Protein AF-K2CPM4-F1 (afdb_monomer_lite)

pLDDT: mean 86.51, std 14.45, range [31.73, 98.0]

Secondary structure (DSSP, 8-state):
----PPPPP---HHHHHHHHS-SSSTTSHHHHHHHHHHHHH---EEEPPTT--TT-SEEE---SS-EEEEEEE---TT----HHHHHHHHHHHHHHSTTEEEEEEEESS---TTHHHHHHHHHHHT-EEEEEE--SSS--HHHHHHHH-HHHHHHHHHHTT-HHHHHHHHHHHHHHHHSTTHHHHHHHHHHHHHHHH-

Radius of gyration: 17.29 Å; chains: 1; bounding box: 43×42×55 Å

Sequence (198 aa):
MKSRKGKTGQHDPLLKFLRSMPETGPNGFEGLVRDLLEQWTGFTFRIAKSGSQFGRDGSSESHGLFSVAFEAKRYNESSKLKDRELAGELIQAHGSIPCLDLWILAATIEVGDSVENLRRQAEYLGVDLLILDARSKGFGALQIFCARYPTVVTAFCQSNNEFAATEEIAEHIESLRQSPLFHPAVERLRQSLSDSIL

Structure (mmCIF, N/CA/C/O backbone):
data_AF-K2CPM4-F1
#
_entry.id   AF-K2CPM4-F1
#
loop_
_atom_site.group_PDB
_atom_site.id
_atom_site.type_symbol
_atom_site.label_atom_id
_atom_site.label_alt_id
_atom_site.label_comp_id
_atom_site.label_asym_id
_atom_site.label_entity_id
_atom_site.label_seq_id
_atom_site.pdbx_PDB_ins_code
_atom_site.Cartn_x
_atom_site.Cartn_y
_atom_site.Cartn_z
_atom_site.occupancy
_atom_site.B_iso_or_equiv
_atom_site.auth_seq_id
_atom_site.auth_comp_id
_atom_site.auth_asym_id
_atom_site.auth_atom_id
_atom_site.pdbx_PDB_model_num
ATOM 1 N N . MET A 1 1 ? -21.987 27.382 35.537 1.00 38.91 1 MET A N 1
ATOM 2 C CA . MET A 1 1 ? -21.984 27.543 34.065 1.00 38.91 1 MET A CA 1
ATOM 3 C C . MET A 1 1 ? -20.982 26.545 33.489 1.00 38.91 1 MET A C 1
ATOM 5 O O . MET A 1 1 ? -19.794 26.684 33.740 1.00 38.91 1 MET A O 1
ATOM 9 N N . LYS A 1 2 ? -21.454 25.450 32.874 1.00 34.34 2 LYS A N 1
ATOM 10 C CA . LYS A 1 2 ? -20.599 24.358 32.369 1.00 34.34 2 LYS A CA 1
ATOM 11 C C . LYS A 1 2 ? -19.961 24.780 31.041 1.00 34.34 2 LYS A C 1
ATOM 13 O O . LYS A 1 2 ? -20.678 24.965 30.063 1.00 34.34 2 LYS A O 1
ATOM 18 N N . SER A 1 3 ? -18.636 24.903 31.009 1.00 31.73 3 SER A N 1
ATOM 19 C CA . SER A 1 3 ? -17.874 25.013 29.762 1.00 31.73 3 SER A CA 1
ATOM 20 C C . SER A 1 3 ? -17.773 23.625 29.124 1.00 31.73 3 SER A C 1
ATOM 22 O O . SER A 1 3 ? -17.207 22.699 29.710 1.00 31.73 3 SER A O 1
ATOM 24 N N . ARG A 1 4 ? -18.394 23.459 27.951 1.00 39.31 4 ARG A N 1
ATOM 25 C CA . ARG A 1 4 ? -18.262 22.269 27.102 1.00 39.31 4 ARG A CA 1
ATOM 26 C C . ARG A 1 4 ? -16.840 22.256 26.538 1.00 39.31 4 ARG A C 1
ATOM 28 O O . ARG A 1 4 ? -16.517 23.071 25.679 1.00 39.31 4 ARG A O 1
ATOM 35 N N . LYS A 1 5 ? -16.001 21.337 27.029 1.00 40.09 5 LYS A N 1
ATOM 36 C CA . LYS A 1 5 ? -14.707 21.015 26.414 1.00 40.09 5 LYS A CA 1
ATOM 37 C C . LYS A 1 5 ? -14.935 20.611 24.954 1.00 40.09 5 LYS A C 1
ATOM 39 O O . LYS A 1 5 ? -15.848 19.842 24.656 1.00 40.09 5 LYS A O 1
ATOM 44 N N . GLY A 1 6 ? -14.126 21.194 24.073 1.00 33.44 6 GLY A N 1
ATOM 45 C CA . GLY A 1 6 ? -14.150 20.974 22.633 1.00 33.44 6 GLY A CA 1
ATOM 46 C C . GLY A 1 6 ? -13.986 19.501 22.264 1.00 33.44 6 GLY A C 1
ATOM 47 O O . GLY A 1 6 ? -13.324 18.738 22.965 1.00 33.44 6 GLY A O 1
ATOM 48 N N . LYS A 1 7 ? -14.642 19.135 21.162 1.00 35.75 7 LYS A N 1
ATOM 49 C CA . LYS A 1 7 ? -14.665 17.812 20.537 1.00 35.75 7 LYS A CA 1
ATOM 50 C C . LYS A 1 7 ? -13.250 17.235 20.412 1.00 35.75 7 LYS A C 1
ATOM 52 O O . LYS A 1 7 ? -12.389 17.843 19.782 1.00 35.75 7 LYS A O 1
ATOM 57 N N . THR A 1 8 ? -13.045 16.056 20.987 1.00 37.91 8 THR A N 1
ATOM 58 C CA . THR A 1 8 ? -11.909 15.172 20.719 1.00 37.91 8 THR A CA 1
ATOM 59 C C . THR A 1 8 ? -11.829 14.912 19.215 1.00 37.91 8 THR A C 1
ATOM 61 O O . THR A 1 8 ? -12.839 14.551 18.607 1.00 37.91 8 THR A O 1
ATOM 64 N N . GLY A 1 9 ? -10.658 15.130 18.609 1.00 42.44 9 GLY A N 1
ATOM 65 C CA . GLY A 1 9 ? -10.393 14.678 17.243 1.00 42.44 9 GLY A CA 1
ATOM 66 C C . GLY A 1 9 ? -10.731 13.194 17.141 1.00 42.44 9 GLY A C 1
ATOM 67 O O . GLY A 1 9 ? -10.416 12.429 18.051 1.00 42.44 9 GLY A O 1
ATOM 68 N N . GLN A 1 10 ? -11.464 12.817 16.100 1.00 50.75 10 GLN A N 1
ATOM 69 C CA . GLN A 1 10 ? -11.905 11.445 15.900 1.00 50.75 10 GLN A CA 1
ATOM 70 C C . GLN A 1 10 ? -10.659 10.581 15.688 1.00 50.75 10 GLN A C 1
ATOM 72 O O . GLN A 1 10 ? -9.963 10.718 14.689 1.00 50.75 10 GLN A O 1
ATOM 77 N N . HIS A 1 11 ? -10.325 9.789 16.698 1.00 75.00 11 HIS A N 1
ATOM 78 C CA . HIS A 1 11 ? -9.171 8.909 16.702 1.00 75.00 11 HIS A CA 1
ATOM 79 C C . HIS A 1 11 ? -9.531 7.677 15.865 1.00 75.00 11 HIS A C 1
ATOM 81 O O . HIS A 1 11 ? -10.439 6.944 16.241 1.00 75.00 11 HIS A O 1
ATOM 87 N N . ASP A 1 12 ? -8.876 7.494 14.719 1.00 88.69 12 ASP A N 1
ATOM 88 C CA . ASP A 1 12 ? -9.021 6.312 13.862 1.00 88.69 12 ASP A CA 1
ATOM 89 C C . ASP A 1 12 ? -8.107 5.196 14.419 1.00 88.69 12 ASP A C 1
ATOM 91 O O . ASP A 1 12 ? -6.879 5.291 14.285 1.00 88.69 12 ASP A O 1
ATOM 95 N N . PRO A 1 13 ? -8.660 4.175 15.111 1.00 92.12 13 PRO A N 1
ATOM 96 C CA . PRO A 1 13 ? -7.863 3.115 15.725 1.00 92.12 13 PRO A CA 1
ATOM 97 C C . PRO A 1 13 ? -7.151 2.250 14.681 1.00 92.12 13 PRO A C 1
ATOM 99 O O . PRO A 1 13 ? -6.032 1.803 14.936 1.00 92.12 13 PRO A O 1
ATOM 102 N N . LEU A 1 14 ? -7.741 2.081 13.491 1.00 93.75 14 LEU A N 1
ATOM 103 C CA . LEU A 1 14 ? -7.104 1.377 12.384 1.00 93.75 14 LEU A CA 1
ATOM 104 C C . LEU A 1 14 ? -5.858 2.144 11.943 1.00 93.75 14 LEU A C 1
ATOM 106 O O . LEU A 1 14 ? -4.765 1.588 11.929 1.00 93.75 14 LEU A O 1
ATOM 110 N N . LEU A 1 15 ? -5.982 3.437 11.647 1.00 93.00 15 LEU A N 1
ATOM 111 C CA . LEU A 1 15 ? -4.844 4.237 11.195 1.00 93.00 15 LEU A CA 1
ATOM 112 C C . LEU A 1 15 ? -3.749 4.357 12.263 1.00 93.00 15 LEU A C 1
ATOM 114 O O . LEU A 1 15 ? -2.562 4.352 11.930 1.00 93.00 15 LEU A O 1
ATOM 118 N N . LYS A 1 16 ? -4.118 4.431 13.547 1.00 92.19 16 LYS A N 1
ATOM 119 C CA . LYS A 1 16 ? -3.142 4.369 14.642 1.00 92.19 16 LYS A CA 1
ATOM 120 C C . LYS A 1 16 ? -2.358 3.061 14.619 1.00 92.19 16 LYS A C 1
ATOM 122 O O . LYS A 1 16 ? -1.134 3.114 14.702 1.00 92.19 16 LYS A O 1
ATOM 127 N N . PHE A 1 17 ? -3.047 1.930 14.486 1.00 93.62 17 PHE A N 1
ATOM 128 C CA . PHE A 1 17 ? -2.410 0.622 14.388 1.00 93.62 17 PHE A CA 1
ATOM 129 C C . PHE A 1 17 ? -1.473 0.542 13.178 1.00 93.62 17 PHE A C 1
ATOM 131 O O . PHE A 1 17 ? -0.304 0.195 13.326 1.00 93.62 17 PHE A O 1
ATOM 138 N N . LEU A 1 18 ? -1.925 0.975 11.995 1.00 94.25 18 LEU A N 1
ATOM 139 C CA . LEU A 1 18 ? -1.090 0.968 10.787 1.00 94.25 18 LEU A CA 1
ATOM 140 C C . LEU A 1 18 ? 0.228 1.733 10.976 1.00 94.25 18 LEU A C 1
ATOM 142 O O . LEU A 1 18 ? 1.273 1.330 10.470 1.00 94.25 18 LEU A O 1
ATOM 146 N N . ARG A 1 19 ? 0.188 2.835 11.729 1.00 93.44 19 ARG A N 1
ATOM 147 C CA . ARG A 1 19 ? 1.358 3.675 12.010 1.00 93.44 19 ARG A CA 1
ATOM 148 C C . ARG A 1 19 ? 2.262 3.124 13.111 1.00 93.44 19 ARG A C 1
ATOM 150 O O . ARG A 1 19 ? 3.427 3.521 13.145 1.00 93.44 19 ARG A O 1
ATOM 157 N N . SER A 1 20 ? 1.761 2.257 13.992 1.00 91.81 20 SER A N 1
ATOM 158 C CA . SER A 1 20 ? 2.546 1.655 15.077 1.00 91.81 20 SER A CA 1
ATOM 159 C C . SER A 1 20 ? 3.280 0.380 14.669 1.00 91.81 20 SER A C 1
ATOM 161 O O . SER A 1 20 ? 4.217 -0.011 15.362 1.00 91.81 20 SER A O 1
ATOM 163 N N . MET A 1 21 ? 2.882 -0.258 13.565 1.00 91.50 21 MET A N 1
ATOM 164 C CA . MET A 1 21 ? 3.576 -1.436 13.045 1.00 91.50 21 MET A CA 1
ATOM 165 C C . MET A 1 21 ? 5.038 -1.123 12.679 1.00 91.50 21 MET A C 1
ATOM 167 O O . MET A 1 21 ? 5.353 0.015 12.309 1.00 91.50 21 MET A O 1
ATOM 171 N N . PRO A 1 22 ? 5.936 -2.126 12.702 1.00 92.50 22 PRO A N 1
ATOM 172 C CA . PRO A 1 22 ? 7.214 -2.025 12.007 1.00 92.50 22 PRO A CA 1
ATOM 173 C C . PRO A 1 22 ? 6.995 -1.602 10.551 1.00 92.50 22 PRO A C 1
ATOM 175 O O . PRO A 1 22 ? 6.025 -2.014 9.921 1.00 92.50 22 PRO A O 1
ATOM 178 N N . GLU A 1 23 ? 7.879 -0.769 10.010 1.00 90.75 23 GLU A N 1
ATOM 179 C CA . GLU A 1 23 ? 7.780 -0.344 8.608 1.00 90.75 23 GLU A CA 1
ATOM 180 C C . GLU A 1 23 ? 8.021 -1.520 7.660 1.00 90.75 23 GLU A C 1
ATOM 182 O O . GLU A 1 23 ? 7.192 -1.785 6.794 1.00 90.75 23 GLU A O 1
ATOM 187 N N . THR A 1 24 ? 9.090 -2.278 7.908 1.00 90.75 24 THR A N 1
ATOM 188 C CA . THR A 1 24 ? 9.594 -3.291 6.981 1.00 90.75 24 THR A CA 1
ATOM 189 C C . THR A 1 24 ? 9.337 -4.727 7.434 1.00 90.75 24 THR A C 1
ATOM 191 O O . THR A 1 24 ? 9.120 -5.018 8.617 1.00 90.75 24 THR A O 1
ATOM 194 N N . GLY A 1 25 ? 9.421 -5.654 6.478 1.00 88.88 25 GLY A N 1
ATOM 195 C CA . GLY A 1 25 ? 9.396 -7.091 6.717 1.00 88.88 25 GLY A CA 1
ATOM 196 C C . GLY A 1 25 ? 7.996 -7.721 6.752 1.00 88.88 25 GLY A C 1
ATOM 197 O O . GLY A 1 25 ? 6.973 -7.036 6.725 1.00 88.88 25 GLY A O 1
ATOM 198 N N . PRO A 1 26 ? 7.928 -9.065 6.835 1.00 90.69 26 PRO A N 1
ATOM 199 C CA . PRO A 1 26 ? 6.695 -9.826 6.615 1.00 90.69 26 PRO A CA 1
ATOM 200 C C . PRO A 1 26 ? 5.613 -9.626 7.683 1.00 90.69 26 PRO A C 1
ATOM 202 O O . PRO A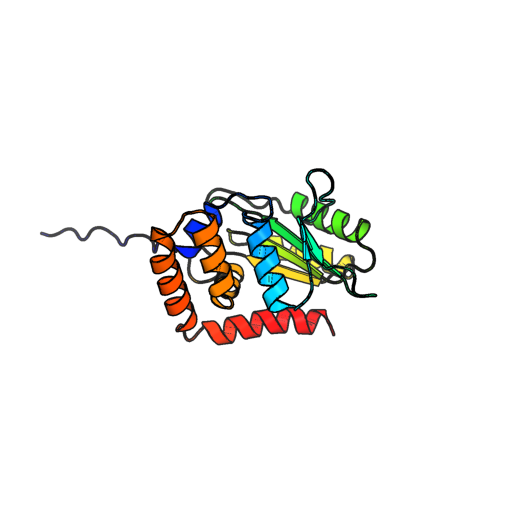 1 26 ? 4.460 -9.928 7.405 1.00 90.69 26 PRO A O 1
ATOM 205 N N . ASN A 1 27 ? 5.974 -9.123 8.868 1.00 91.88 27 ASN A N 1
ATOM 206 C CA . ASN A 1 27 ? 5.042 -8.826 9.964 1.00 91.88 27 ASN A CA 1
ATOM 207 C C . ASN A 1 27 ? 4.815 -7.309 10.154 1.00 91.88 27 ASN A C 1
ATOM 209 O O . ASN A 1 27 ? 4.115 -6.909 11.085 1.00 91.88 27 ASN A O 1
ATOM 213 N N . GLY A 1 28 ? 5.446 -6.478 9.316 1.00 94.50 28 GLY A N 1
ATOM 214 C CA . GLY A 1 28 ? 5.323 -5.020 9.319 1.00 94.50 28 GLY A CA 1
ATOM 215 C C . GLY A 1 28 ? 4.314 -4.506 8.290 1.00 94.50 28 GLY A C 1
ATOM 216 O O . GLY A 1 28 ? 3.513 -5.264 7.742 1.00 94.50 28 GLY A O 1
ATOM 217 N N . PHE A 1 29 ? 4.372 -3.206 8.003 1.00 96.31 29 PHE A N 1
ATOM 218 C CA . PHE A 1 29 ? 3.484 -2.546 7.047 1.00 96.31 29 PHE A CA 1
ATOM 219 C C . PHE A 1 29 ? 3.653 -3.085 5.618 1.00 96.31 29 PHE A C 1
ATOM 221 O O . PHE A 1 29 ? 2.647 -3.353 4.966 1.00 96.31 29 PHE A O 1
ATOM 228 N N . GLU A 1 30 ? 4.885 -3.348 5.167 1.00 96.31 30 GLU A N 1
ATOM 229 C CA . GLU A 1 30 ? 5.150 -4.039 3.891 1.00 96.31 30 GLU A CA 1
ATOM 230 C C . GLU A 1 30 ? 4.419 -5.387 3.790 1.00 96.31 30 GLU A C 1
ATOM 232 O O . GLU A 1 30 ? 3.788 -5.690 2.777 1.00 96.31 30 GLU A O 1
ATOM 237 N N . GLY A 1 31 ? 4.476 -6.192 4.857 1.00 97.12 31 GLY A N 1
ATOM 238 C CA . GLY A 1 31 ? 3.788 -7.479 4.938 1.00 97.12 31 GLY A CA 1
ATOM 239 C C . GLY A 1 31 ? 2.272 -7.348 4.868 1.00 97.12 31 GLY A C 1
ATOM 240 O O . GLY A 1 31 ? 1.627 -8.122 4.164 1.00 97.12 31 GLY A O 1
ATOM 241 N N . LEU A 1 32 ? 1.701 -6.349 5.546 1.00 97.88 32 LEU A N 1
ATOM 242 C CA . LEU A 1 32 ? 0.263 -6.098 5.486 1.00 97.88 32 LEU A CA 1
ATOM 243 C C . LEU A 1 32 ? -0.164 -5.726 4.063 1.00 97.88 32 LEU A C 1
ATOM 245 O O . LEU A 1 32 ? -1.146 -6.263 3.556 1.00 97.88 32 LEU A O 1
ATOM 249 N N . VAL A 1 33 ? 0.566 -4.809 3.419 1.00 98.00 33 VAL A N 1
ATOM 250 C CA . VAL A 1 33 ? 0.274 -4.379 2.045 1.00 98.00 33 VAL A CA 1
ATOM 251 C C . VAL A 1 33 ? 0.365 -5.564 1.089 1.00 98.00 33 VAL A C 1
ATOM 253 O O . VAL A 1 33 ? -0.561 -5.761 0.304 1.00 98.00 33 VAL A O 1
ATOM 256 N N . ARG A 1 34 ? 1.408 -6.399 1.209 1.00 97.62 34 ARG A N 1
ATOM 257 C CA . ARG A 1 34 ? 1.526 -7.660 0.466 1.00 97.62 34 ARG A CA 1
ATOM 258 C C . ARG A 1 34 ? 0.256 -8.499 0.614 1.00 97.62 34 ARG A C 1
ATOM 260 O O . ARG A 1 34 ? -0.377 -8.799 -0.390 1.00 97.62 34 ARG A O 1
ATOM 267 N N . ASP A 1 35 ? -0.146 -8.831 1.838 1.00 97.94 35 ASP A N 1
ATOM 268 C CA . ASP A 1 35 ? -1.263 -9.756 2.073 1.00 97.94 35 ASP A CA 1
ATOM 269 C C . ASP A 1 35 ? -2.604 -9.182 1.593 1.00 97.94 35 ASP A C 1
ATOM 271 O O . ASP A 1 35 ? -3.437 -9.915 1.060 1.00 97.94 35 ASP A O 1
ATOM 275 N N . LEU A 1 36 ? -2.811 -7.865 1.711 1.00 97.12 36 LEU A N 1
ATOM 276 C CA . LEU A 1 36 ? -3.979 -7.192 1.136 1.00 97.12 36 LEU A CA 1
ATOM 277 C C . LEU A 1 36 ? -3.997 -7.294 -0.400 1.00 97.12 36 LEU A C 1
ATOM 279 O O . LEU A 1 36 ? -5.049 -7.560 -0.986 1.00 97.12 36 LEU A O 1
ATOM 283 N N . LEU A 1 37 ? -2.849 -7.105 -1.058 1.00 95.44 37 LEU A N 1
ATOM 284 C CA . LEU A 1 37 ? -2.719 -7.223 -2.513 1.00 95.44 37 LEU A CA 1
ATOM 285 C C . LEU A 1 37 ? -2.883 -8.670 -2.993 1.00 95.44 37 LEU A C 1
ATOM 287 O O . LEU A 1 37 ? -3.543 -8.894 -4.008 1.00 95.44 37 LEU A O 1
ATOM 291 N N . GLU A 1 38 ? -2.363 -9.653 -2.256 1.00 95.50 38 GLU A N 1
ATOM 292 C CA . GLU A 1 38 ? -2.566 -11.078 -2.550 1.00 95.50 38 GLU A CA 1
ATOM 293 C C . GLU A 1 38 ? -4.048 -11.455 -2.434 1.00 95.50 38 GLU A C 1
ATOM 295 O O . GLU A 1 38 ? -4.596 -12.080 -3.341 1.00 95.50 38 GLU A O 1
ATOM 300 N N . GLN A 1 39 ? -4.737 -11.012 -1.373 1.00 94.94 39 GLN A N 1
ATOM 301 C CA . GLN A 1 39 ? -6.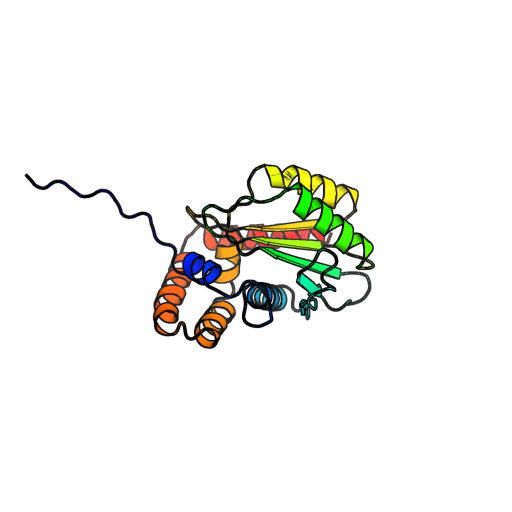182 -11.236 -1.236 1.00 94.94 39 GLN A CA 1
ATOM 302 C C . GLN A 1 39 ? -6.994 -10.576 -2.350 1.00 94.94 39 GLN A C 1
ATOM 304 O O . GLN A 1 39 ? -8.048 -11.083 -2.733 1.00 94.94 39 GLN A O 1
ATOM 309 N N . TRP A 1 40 ? -6.530 -9.438 -2.861 1.00 91.44 40 TRP A N 1
ATOM 310 C CA . TRP A 1 40 ? -7.253 -8.707 -3.888 1.00 91.44 40 TRP A CA 1
ATOM 311 C C . TRP A 1 40 ? -7.048 -9.248 -5.296 1.00 91.44 40 TRP A C 1
ATOM 313 O O . TRP A 1 40 ? -8.009 -9.356 -6.055 1.00 91.44 40 TRP A O 1
ATOM 323 N N . THR A 1 41 ? -5.804 -9.557 -5.644 1.00 88.44 41 THR A N 1
ATOM 324 C CA . THR A 1 41 ? -5.410 -9.920 -7.012 1.00 88.44 41 THR A CA 1
ATOM 325 C C . THR A 1 41 ? -5.354 -11.430 -7.226 1.00 88.44 41 THR A C 1
ATOM 327 O O . THR A 1 41 ? -5.452 -11.890 -8.359 1.00 88.44 41 THR A O 1
ATOM 330 N N . GLY A 1 42 ? -5.183 -12.211 -6.155 1.00 89.38 42 GLY A N 1
ATOM 331 C CA . GLY A 1 42 ? -4.886 -13.641 -6.226 1.00 89.38 42 GLY A CA 1
ATOM 332 C C . GLY A 1 42 ? -3.455 -13.963 -6.674 1.00 89.38 42 GLY A C 1
ATOM 333 O O . GLY A 1 42 ? -3.104 -15.139 -6.759 1.00 89.38 42 GLY A O 1
ATOM 334 N N . PHE A 1 43 ? -2.622 -12.957 -6.959 1.00 91.06 43 PHE A N 1
ATOM 335 C CA . PHE A 1 43 ? -1.207 -13.164 -7.260 1.00 91.06 43 PHE A CA 1
ATOM 336 C C . PHE A 1 43 ? -0.415 -13.423 -5.989 1.00 91.06 43 PHE A C 1
ATOM 338 O O . PHE A 1 43 ? -0.786 -12.971 -4.911 1.00 91.06 43 PHE A O 1
ATOM 345 N N . THR A 1 44 ? 0.707 -14.127 -6.130 1.00 93.56 44 THR A N 1
ATOM 346 C CA . THR A 1 44 ? 1.696 -14.257 -5.054 1.00 93.56 44 THR A CA 1
ATOM 347 C C . THR A 1 44 ? 2.663 -13.085 -5.127 1.00 93.56 44 THR A C 1
ATOM 349 O O . THR A 1 44 ? 3.210 -12.822 -6.196 1.00 93.56 44 THR A O 1
ATOM 352 N N . PHE A 1 45 ? 2.918 -12.406 -4.010 1.00 94.56 45 PHE A N 1
ATOM 353 C CA . PHE A 1 45 ? 3.867 -11.299 -3.921 1.00 94.56 45 PHE A CA 1
ATOM 354 C C . PHE A 1 45 ? 5.081 -11.671 -3.064 1.00 94.56 45 PHE A C 1
ATOM 356 O O . PHE A 1 45 ? 5.004 -12.372 -2.054 1.00 94.56 45 PHE A O 1
ATOM 363 N N . ARG A 1 46 ? 6.253 -11.167 -3.454 1.00 93.69 46 ARG A N 1
ATOM 364 C CA . ARG A 1 46 ? 7.512 -11.350 -2.725 1.00 93.69 46 ARG A CA 1
ATOM 365 C C . ARG A 1 46 ? 8.012 -10.001 -2.221 1.00 93.69 46 ARG A C 1
ATOM 367 O O . ARG A 1 46 ? 8.163 -9.072 -3.009 1.00 93.69 46 ARG A O 1
ATOM 374 N N . ILE A 1 47 ? 8.287 -9.918 -0.918 1.00 93.94 47 ILE A N 1
ATOM 375 C CA . ILE A 1 47 ? 8.917 -8.742 -0.298 1.00 93.94 47 ILE A CA 1
ATOM 376 C C . ILE A 1 47 ? 10.383 -8.684 -0.731 1.00 93.94 47 ILE A C 1
ATOM 378 O O . ILE A 1 47 ? 11.089 -9.701 -0.720 1.00 93.94 47 ILE A O 1
ATOM 382 N N . ALA A 1 48 ? 10.837 -7.497 -1.115 1.00 90.25 48 ALA A N 1
ATOM 383 C CA . ALA A 1 48 ? 12.214 -7.241 -1.480 1.00 90.25 48 ALA A CA 1
ATOM 384 C C . ALA A 1 48 ? 13.128 -7.385 -0.257 1.00 90.25 48 ALA A C 1
ATOM 386 O O . ALA A 1 48 ? 12.825 -6.956 0.854 1.00 90.25 48 ALA A O 1
ATOM 387 N N . LYS A 1 49 ? 14.296 -8.001 -0.448 1.00 85.81 49 LYS A N 1
ATOM 388 C CA . LYS A 1 49 ? 15.301 -8.058 0.618 1.00 85.81 49 LYS A CA 1
ATOM 389 C C . LYS A 1 49 ? 15.925 -6.677 0.801 1.00 85.81 49 LYS A C 1
ATOM 391 O O . LYS A 1 49 ? 16.142 -5.958 -0.174 1.00 85.81 49 LYS A O 1
ATOM 396 N N . SER A 1 50 ? 16.292 -6.355 2.040 1.00 78.94 50 SER A N 1
ATOM 397 C CA . SER A 1 50 ? 17.074 -5.152 2.337 1.00 78.94 50 SER A CA 1
ATOM 398 C C . SER A 1 50 ? 18.321 -5.088 1.442 1.00 78.94 50 SER A C 1
ATOM 400 O O . SER A 1 50 ? 19.028 -6.084 1.280 1.00 78.94 50 SER A O 1
ATOM 402 N N . GLY A 1 51 ? 18.549 -3.931 0.812 1.00 77.81 51 GLY A N 1
ATOM 403 C CA . GLY A 1 51 ? 19.621 -3.732 -0.172 1.00 77.81 51 GLY A CA 1
ATOM 404 C C . GLY A 1 51 ? 19.301 -4.207 -1.598 1.00 77.81 51 GLY A C 1
ATOM 405 O O . GLY A 1 51 ? 20.150 -4.097 -2.476 1.00 77.81 51 GLY A O 1
ATOM 406 N N . SER A 1 52 ? 18.098 -4.726 -1.859 1.00 75.56 52 SER A N 1
ATOM 407 C CA . SER A 1 52 ? 17.625 -5.139 -3.193 1.00 75.56 52 SER A CA 1
ATOM 408 C C . SER A 1 52 ? 16.230 -4.598 -3.516 1.00 75.56 52 SER A C 1
ATOM 410 O O . SER A 1 52 ? 15.510 -5.187 -4.318 1.00 75.56 52 SER A O 1
ATOM 412 N N . GLN A 1 53 ? 15.845 -3.490 -2.879 1.00 80.06 53 GLN A N 1
ATOM 413 C CA . GLN A 1 53 ? 14.544 -2.852 -3.082 1.00 80.06 53 GLN A CA 1
ATOM 414 C C . GLN A 1 53 ? 14.422 -2.261 -4.490 1.00 80.06 53 GLN A C 1
ATOM 416 O O . GLN A 1 53 ? 13.393 -2.431 -5.118 1.00 80.06 53 GLN A O 1
ATOM 421 N N . PHE A 1 54 ? 15.472 -1.649 -5.055 1.00 86.50 54 PHE A N 1
ATOM 422 C CA . PHE A 1 54 ? 15.449 -1.097 -6.425 1.00 86.50 54 PHE A CA 1
ATOM 423 C C . PHE A 1 54 ? 14.139 -0.337 -6.752 1.00 86.50 54 PHE A C 1
ATOM 425 O O . PHE A 1 54 ? 13.556 -0.536 -7.816 1.00 86.50 54 PHE A O 1
ATOM 432 N N . GLY A 1 55 ? 13.654 0.485 -5.812 1.00 86.50 55 GLY A N 1
ATOM 433 C CA . GLY A 1 55 ? 12.427 1.277 -5.964 1.00 86.50 55 GLY A CA 1
ATOM 434 C C . GLY A 1 55 ? 11.095 0.556 -5.712 1.00 86.50 55 GLY A C 1
ATOM 435 O O . GLY A 1 55 ? 10.060 1.020 -6.190 1.00 86.50 55 GLY A O 1
ATOM 436 N N . ARG A 1 56 ? 11.117 -0.593 -5.030 1.00 91.56 56 ARG A N 1
ATOM 437 C CA . ARG A 1 56 ? 9.924 -1.291 -4.534 1.00 91.56 56 ARG A CA 1
ATOM 438 C C . ARG A 1 56 ? 10.209 -1.995 -3.210 1.00 91.56 56 ARG A C 1
ATOM 440 O O . ARG A 1 56 ? 11.317 -2.495 -2.993 1.00 91.56 56 ARG A O 1
ATOM 447 N N . ASP A 1 57 ? 9.162 -2.210 -2.432 1.00 95.44 57 ASP A N 1
ATOM 448 C CA . ASP A 1 57 ? 9.190 -3.078 -1.254 1.00 95.44 57 ASP A CA 1
ATOM 449 C C . ASP A 1 57 ? 8.698 -4.493 -1.553 1.00 95.44 57 ASP A C 1
ATOM 451 O O . ASP A 1 57 ? 8.987 -5.436 -0.816 1.00 95.44 57 ASP A O 1
ATOM 455 N N . GLY A 1 58 ? 8.021 -4.692 -2.681 1.00 94.94 58 GLY A N 1
ATOM 456 C CA . GLY A 1 58 ? 7.711 -6.020 -3.182 1.00 94.94 58 GLY A CA 1
ATOM 457 C C . GLY A 1 58 ? 7.156 -6.017 -4.596 1.00 94.94 58 GLY A C 1
ATOM 458 O O . GLY A 1 58 ? 6.853 -4.976 -5.177 1.00 94.94 58 GLY A O 1
ATOM 459 N N . SER A 1 59 ? 7.046 -7.208 -5.171 1.00 94.75 59 SER A N 1
ATOM 460 C CA . SER A 1 59 ? 6.435 -7.407 -6.486 1.00 94.75 59 SER A CA 1
ATOM 461 C C . SER A 1 59 ? 5.764 -8.765 -6.593 1.00 94.75 59 SER A C 1
ATOM 463 O O . SER A 1 59 ? 6.139 -9.702 -5.881 1.00 94.75 59 SER A O 1
ATOM 465 N N . SER A 1 60 ? 4.789 -8.875 -7.489 1.00 93.25 60 SER A N 1
ATOM 466 C CA . SER A 1 60 ? 4.177 -10.148 -7.838 1.00 93.25 60 SER A CA 1
ATOM 467 C C . SER A 1 60 ? 5.221 -11.089 -8.439 1.00 93.25 60 SER A C 1
ATOM 469 O O . SER A 1 60 ? 6.190 -10.657 -9.071 1.00 93.25 60 SER A O 1
ATOM 471 N N . GLU A 1 61 ? 5.031 -12.393 -8.265 1.00 87.69 61 GLU A N 1
ATOM 472 C CA . GLU A 1 61 ? 5.701 -13.364 -9.121 1.00 87.69 61 GLU A CA 1
ATOM 473 C C . GLU A 1 61 ? 5.288 -13.102 -10.573 1.00 87.69 61 GLU A C 1
ATOM 475 O O . GLU A 1 61 ? 4.126 -12.812 -10.862 1.00 87.69 61 GLU A O 1
ATOM 480 N N . SER A 1 62 ? 6.254 -13.137 -11.490 1.00 69.88 62 SER A N 1
ATOM 481 C CA . SER A 1 62 ? 5.976 -12.880 -12.901 1.00 69.88 62 SER A CA 1
ATOM 482 C C . SER A 1 62 ? 5.107 -14.011 -13.452 1.00 69.88 62 SER A C 1
ATOM 484 O O . SER A 1 62 ? 5.556 -15.151 -13.583 1.00 69.88 62 SER A O 1
ATOM 486 N N . HIS A 1 63 ? 3.861 -13.691 -13.791 1.00 62.56 63 HIS A N 1
ATOM 487 C CA . HIS A 1 63 ? 2.937 -14.597 -14.471 1.00 62.56 63 HIS A CA 1
ATOM 488 C C . HIS A 1 63 ? 2.948 -14.345 -15.990 1.00 62.56 63 HIS A C 1
ATOM 490 O O . HIS A 1 63 ? 1.903 -14.295 -16.636 1.00 62.56 63 HIS A O 1
ATOM 496 N N . GLY A 1 64 ? 4.136 -14.176 -16.581 1.00 65.19 64 GLY A N 1
ATOM 497 C CA . GLY A 1 64 ? 4.296 -13.875 -18.006 1.00 65.19 64 GLY A CA 1
ATOM 498 C C . GLY A 1 64 ? 4.507 -12.384 -18.269 1.00 65.19 64 GLY A C 1
ATOM 499 O O . GLY A 1 64 ? 5.471 -11.815 -17.769 1.00 65.19 64 GLY A O 1
ATOM 500 N N . LEU A 1 65 ? 3.640 -11.777 -19.089 1.00 71.19 65 LEU A N 1
ATOM 501 C CA . LEU A 1 65 ? 3.772 -10.392 -19.576 1.00 71.19 65 LEU A CA 1
ATOM 502 C C . LEU A 1 65 ? 3.214 -9.324 -18.624 1.00 71.19 65 LEU A C 1
ATOM 504 O O . LEU A 1 65 ? 3.257 -8.162 -18.996 1.00 71.19 65 LEU A O 1
ATOM 508 N N . PHE A 1 66 ? 2.683 -9.713 -17.459 1.00 84.31 66 PHE A N 1
ATOM 509 C CA . PHE A 1 66 ? 2.104 -8.782 -16.493 1.00 84.31 66 PHE A CA 1
ATOM 510 C C . PHE A 1 66 ? 2.851 -8.821 -15.159 1.00 84.31 66 PHE A C 1
ATOM 512 O O . PHE A 1 66 ? 3.017 -9.907 -14.585 1.00 84.31 66 PHE A O 1
ATOM 519 N N . SER A 1 67 ? 3.270 -7.663 -14.647 1.00 91.00 67 SER A N 1
ATOM 520 C CA . SER A 1 67 ? 3.907 -7.558 -13.330 1.00 91.00 67 SER A CA 1
ATOM 521 C C . SER A 1 67 ? 3.413 -6.363 -12.524 1.00 91.00 67 SER A C 1
ATOM 523 O O . SER A 1 67 ? 3.264 -5.251 -13.031 1.00 91.00 67 SER A O 1
ATOM 525 N N . VAL A 1 68 ? 3.217 -6.597 -11.226 1.00 93.31 68 VAL A N 1
ATOM 526 C CA . VAL A 1 68 ? 2.826 -5.581 -10.250 1.00 93.31 68 VAL A CA 1
ATOM 527 C C . VAL A 1 68 ? 3.956 -5.385 -9.255 1.00 93.31 68 VAL A C 1
ATOM 529 O O . VAL A 1 68 ? 4.462 -6.350 -8.681 1.00 93.31 68 VAL A O 1
ATOM 532 N N . ALA A 1 69 ? 4.315 -4.138 -8.983 1.00 95.62 69 ALA A N 1
ATOM 533 C CA . ALA A 1 69 ? 5.188 -3.772 -7.874 1.00 95.62 69 ALA A CA 1
ATOM 534 C C . ALA A 1 69 ? 4.449 -2.880 -6.880 1.00 95.62 69 ALA A C 1
ATOM 536 O O . ALA A 1 69 ? 3.507 -2.178 -7.245 1.00 95.62 69 ALA A O 1
ATOM 537 N N . PHE A 1 70 ? 4.887 -2.892 -5.625 1.00 96.81 70 PHE A N 1
ATOM 538 C CA . PHE A 1 70 ? 4.385 -1.965 -4.622 1.00 96.81 70 PHE A CA 1
ATOM 539 C C . PHE A 1 70 ? 5.511 -1.347 -3.793 1.00 96.81 70 PHE A C 1
ATOM 541 O O . PHE A 1 70 ? 6.543 -1.974 -3.553 1.00 96.81 70 PHE A O 1
ATOM 548 N N . GLU A 1 71 ? 5.254 -0.131 -3.328 1.00 96.69 71 GLU A N 1
ATOM 549 C CA . GLU A 1 71 ? 6.046 0.635 -2.371 1.00 96.69 71 GLU A CA 1
ATOM 550 C C . GLU A 1 71 ? 5.161 0.949 -1.157 1.00 96.69 71 GLU A C 1
ATOM 552 O O . GLU A 1 71 ? 4.032 1.429 -1.309 1.00 96.69 71 GLU A O 1
ATOM 557 N N . ALA A 1 72 ? 5.640 0.664 0.053 1.00 96.00 72 ALA A N 1
ATOM 558 C CA . ALA A 1 72 ? 4.876 0.763 1.290 1.00 96.00 72 ALA A CA 1
ATOM 559 C C . ALA A 1 72 ? 5.514 1.782 2.244 1.00 96.00 72 ALA A C 1
ATOM 561 O O . ALA A 1 72 ? 6.377 1.473 3.060 1.00 96.00 72 ALA A O 1
ATOM 562 N N . LYS A 1 73 ? 5.023 3.023 2.217 1.00 93.81 73 LYS A N 1
ATOM 563 C CA . LYS A 1 73 ? 5.547 4.104 3.054 1.00 93.81 73 LYS A CA 1
ATOM 564 C C . LYS A 1 73 ? 4.741 4.290 4.344 1.00 93.81 73 LYS A C 1
ATOM 566 O O . LYS A 1 73 ? 3.675 4.921 4.364 1.00 93.81 73 LYS A O 1
ATOM 571 N N . ARG A 1 74 ? 5.283 3.799 5.463 1.00 93.75 74 ARG A N 1
ATOM 572 C CA . ARG A 1 74 ? 4.717 4.032 6.802 1.00 93.75 74 ARG A CA 1
ATOM 573 C C . ARG A 1 74 ? 5.216 5.361 7.377 1.00 93.75 74 ARG A C 1
ATOM 575 O O . ARG A 1 74 ? 6.327 5.485 7.881 1.00 93.75 74 ARG A O 1
ATOM 582 N N . TYR A 1 75 ? 4.339 6.350 7.376 1.00 88.94 75 TYR A N 1
ATOM 583 C CA . TYR A 1 75 ? 4.580 7.695 7.878 1.00 88.94 75 TYR A CA 1
ATOM 584 C C . TYR A 1 75 ? 3.886 7.991 9.209 1.00 88.94 75 TYR A C 1
ATOM 586 O O . TYR A 1 75 ? 2.819 7.456 9.527 1.00 88.94 75 TYR A O 1
ATOM 594 N N . ASN A 1 76 ? 4.467 8.936 9.947 1.00 82.06 76 ASN A N 1
ATOM 595 C CA . ASN A 1 76 ? 3.833 9.570 11.098 1.00 82.06 76 ASN A CA 1
ATOM 596 C C . ASN A 1 76 ? 3.076 10.832 10.628 1.00 82.06 76 ASN A C 1
ATOM 598 O O . ASN A 1 76 ? 3.289 11.314 9.519 1.00 82.06 76 ASN A O 1
ATOM 602 N N . GLU A 1 77 ? 2.219 11.421 11.466 1.00 72.31 77 GLU A N 1
ATOM 603 C CA . GLU A 1 77 ? 1.369 12.566 11.065 1.00 72.31 77 GLU A CA 1
ATOM 604 C C . GLU A 1 77 ? 2.130 13.815 10.607 1.00 72.31 77 GLU A C 1
ATOM 606 O O . GLU A 1 77 ? 1.617 14.590 9.805 1.00 72.31 77 GLU A O 1
ATOM 611 N N . SER A 1 78 ? 3.343 14.027 11.118 1.00 75.50 78 SER A N 1
ATOM 612 C CA . SER A 1 78 ? 4.193 15.167 10.759 1.00 75.50 78 SER A CA 1
ATOM 613 C C . SER A 1 78 ? 5.091 14.904 9.550 1.00 75.50 78 SER A C 1
ATOM 615 O O . SER A 1 78 ? 5.804 15.808 9.105 1.00 75.50 78 SER A O 1
ATOM 617 N N . SER A 1 79 ? 5.097 13.674 9.034 1.00 80.62 79 SER A N 1
ATOM 618 C CA . SER A 1 79 ? 5.914 13.305 7.890 1.00 80.62 79 SER A CA 1
ATOM 619 C C . SER A 1 79 ? 5.401 13.969 6.617 1.00 80.62 79 SER A C 1
ATOM 621 O O . SER A 1 79 ? 4.207 14.204 6.442 1.00 80.62 79 SER A O 1
ATOM 623 N N . LYS A 1 80 ? 6.328 14.253 5.705 1.00 78.69 80 LYS A N 1
ATOM 624 C CA . LYS A 1 80 ? 6.015 14.732 4.361 1.00 78.69 80 LYS A CA 1
ATOM 625 C C . LYS A 1 80 ? 6.489 13.707 3.350 1.00 78.69 80 LYS A C 1
ATOM 627 O O . LYS A 1 80 ? 7.592 13.175 3.494 1.00 78.69 80 LYS A O 1
ATOM 632 N N . LEU A 1 81 ? 5.671 13.488 2.329 1.00 82.12 81 LEU A N 1
ATOM 633 C CA . LEU A 1 81 ? 6.090 12.761 1.141 1.00 82.12 81 LEU A CA 1
ATOM 634 C C . LEU A 1 81 ? 7.223 13.521 0.463 1.00 82.12 81 LEU A C 1
ATOM 636 O O . LEU A 1 81 ? 7.282 14.754 0.481 1.00 82.12 81 LEU A O 1
ATOM 640 N N . LYS A 1 82 ? 8.143 12.761 -0.114 1.00 86.56 82 LYS A N 1
ATOM 641 C CA . LYS A 1 82 ? 9.246 13.300 -0.896 1.00 86.56 82 LYS A CA 1
ATOM 642 C C . LYS A 1 82 ? 9.019 12.901 -2.343 1.00 86.56 82 LYS A C 1
ATOM 644 O O . LYS A 1 82 ? 9.500 11.871 -2.790 1.00 86.56 82 LYS A O 1
ATOM 649 N N . ASP A 1 83 ? 8.307 13.737 -3.084 1.00 84.38 83 ASP A N 1
ATOM 650 C CA . ASP A 1 83 ? 7.851 13.417 -4.446 1.00 84.38 83 ASP A CA 1
ATOM 651 C C . ASP A 1 83 ? 8.986 13.006 -5.390 1.00 84.38 83 ASP A C 1
ATOM 653 O O . ASP A 1 83 ? 8.839 12.101 -6.205 1.00 84.38 83 ASP A O 1
ATOM 657 N N . ARG A 1 84 ? 10.155 13.644 -5.250 1.00 86.06 84 ARG A N 1
ATOM 658 C CA . ARG A 1 84 ? 11.355 13.297 -6.027 1.00 86.06 84 ARG A CA 1
ATOM 659 C C . ARG A 1 84 ? 11.897 11.907 -5.695 1.00 86.06 84 ARG A C 1
ATOM 661 O O . ARG A 1 84 ? 12.455 11.264 -6.574 1.00 86.06 84 ARG A O 1
ATOM 668 N N . GLU A 1 85 ? 11.764 11.482 -4.441 1.00 90.88 85 GLU A N 1
ATOM 669 C CA . GLU A 1 85 ? 12.152 10.143 -3.989 1.00 90.88 85 GLU A CA 1
ATOM 670 C C . GLU A 1 85 ? 11.222 9.109 -4.632 1.00 90.88 85 GLU A C 1
ATOM 672 O O . GLU A 1 85 ? 11.709 8.238 -5.341 1.00 90.88 85 GLU A O 1
ATOM 677 N N . LEU A 1 86 ? 9.902 9.314 -4.534 1.00 93.06 86 LEU A N 1
ATOM 678 C CA . LEU A 1 86 ? 8.888 8.434 -5.134 1.00 93.06 86 LEU A CA 1
ATOM 679 C C . LEU A 1 86 ? 9.041 8.301 -6.657 1.00 93.06 86 LEU A C 1
ATOM 681 O O . LEU A 1 86 ? 8.973 7.204 -7.202 1.00 93.06 86 LEU A O 1
ATOM 685 N N . ALA A 1 87 ? 9.291 9.408 -7.363 1.00 92.38 87 ALA A N 1
ATOM 686 C CA . ALA A 1 87 ? 9.537 9.365 -8.805 1.00 92.38 87 ALA A CA 1
ATOM 687 C C . ALA A 1 87 ? 10.816 8.579 -9.147 1.00 92.38 87 ALA A C 1
ATOM 689 O O . ALA A 1 87 ? 10.850 7.834 -10.126 1.00 92.38 87 ALA A O 1
ATOM 690 N N . GLY A 1 88 ? 11.867 8.725 -8.334 1.00 94.06 88 GLY A N 1
ATOM 691 C CA . GLY A 1 88 ? 13.099 7.953 -8.479 1.00 94.06 88 GLY A CA 1
ATOM 692 C C . GLY A 1 88 ?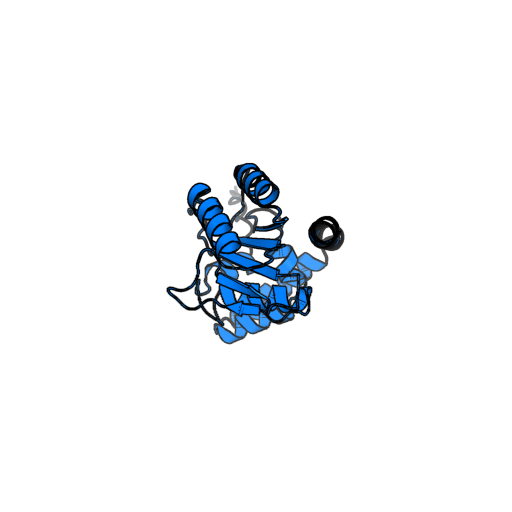 12.908 6.463 -8.190 1.00 94.06 88 GLY A C 1
ATOM 693 O O . GLY A 1 88 ? 13.537 5.638 -8.851 1.00 94.06 88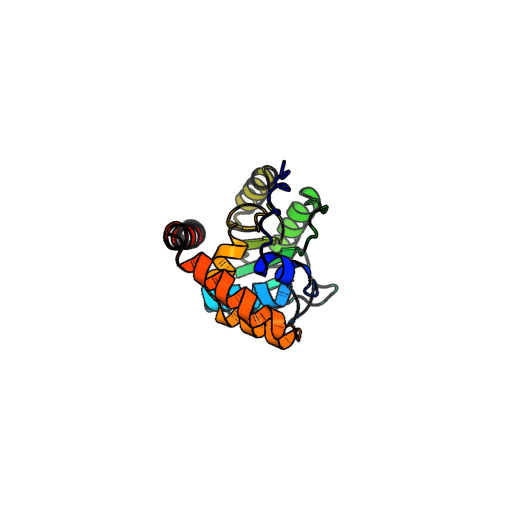 GLY A O 1
ATOM 694 N N . GLU A 1 89 ? 12.048 6.113 -7.234 1.00 95.44 89 GLU A N 1
ATOM 695 C CA . GLU A 1 89 ? 11.676 4.731 -6.911 1.00 95.44 89 GLU A CA 1
ATOM 696 C C . GLU A 1 89 ? 10.909 4.088 -8.068 1.00 95.44 89 GLU A C 1
ATOM 698 O O . GLU A 1 89 ? 11.330 3.048 -8.566 1.00 95.44 89 GLU A O 1
ATOM 703 N N . LEU A 1 90 ? 9.891 4.762 -8.605 1.00 95.94 90 LEU A N 1
ATOM 704 C CA . LEU A 1 90 ? 9.160 4.302 -9.788 1.00 95.94 90 LEU A CA 1
ATOM 705 C C . LEU A 1 90 ? 10.088 4.035 -10.990 1.00 95.94 90 LEU A C 1
ATOM 707 O O . LEU A 1 90 ? 9.997 2.986 -11.629 1.00 95.94 90 LEU A O 1
ATOM 711 N N . ILE A 1 91 ? 11.022 4.949 -11.279 1.00 95.56 91 ILE A N 1
ATOM 712 C CA . ILE A 1 91 ? 11.996 4.778 -12.373 1.00 95.56 91 ILE A CA 1
ATOM 713 C C . ILE A 1 91 ? 12.894 3.554 -12.132 1.00 95.56 91 ILE A C 1
ATOM 715 O O . ILE A 1 91 ? 13.172 2.795 -13.064 1.00 95.56 91 ILE A O 1
ATOM 719 N N . GLN A 1 92 ? 13.348 3.341 -10.894 1.00 95.50 92 GLN A N 1
ATOM 720 C CA . GLN A 1 92 ? 14.159 2.171 -10.541 1.00 95.50 92 GLN A CA 1
ATOM 721 C C . GLN A 1 92 ? 13.363 0.864 -10.632 1.00 95.50 92 GLN A C 1
ATOM 723 O O . GLN A 1 92 ? 13.891 -0.138 -11.125 1.00 95.50 92 GLN A O 1
ATOM 728 N N . ALA A 1 93 ? 12.095 0.869 -10.213 1.00 95.38 93 ALA A N 1
ATOM 729 C CA . ALA A 1 93 ? 11.219 -0.290 -10.316 1.00 95.38 93 ALA A CA 1
ATOM 730 C C . ALA A 1 93 ? 11.018 -0.681 -11.783 1.00 95.38 93 ALA A C 1
ATOM 732 O O . ALA A 1 93 ? 11.293 -1.825 -12.144 1.00 95.38 93 ALA A O 1
ATOM 733 N N . HIS A 1 94 ? 10.661 0.280 -12.641 1.00 95.31 94 HIS A N 1
ATOM 734 C CA . HIS A 1 94 ? 10.521 0.069 -14.084 1.00 95.31 94 HIS A CA 1
ATOM 735 C C . HIS A 1 94 ? 11.819 -0.456 -14.723 1.00 95.31 94 HIS A C 1
ATOM 737 O O . HIS A 1 94 ? 11.796 -1.379 -15.529 1.00 95.31 94 HIS A O 1
ATOM 743 N N . GLY A 1 95 ? 12.979 0.086 -14.338 1.00 92.94 95 GLY A N 1
ATOM 744 C CA . GLY A 1 95 ? 14.269 -0.376 -14.858 1.00 92.94 95 GLY A CA 1
ATOM 745 C C . GLY A 1 95 ? 14.697 -1.769 -14.377 1.00 92.94 95 GLY A C 1
ATOM 746 O O . GLY A 1 95 ? 15.561 -2.383 -15.001 1.00 92.94 95 GLY A O 1
ATOM 747 N N . SER A 1 96 ? 14.132 -2.267 -13.272 1.00 91.25 96 SER A N 1
ATOM 748 C CA . SER A 1 96 ? 14.537 -3.535 -12.646 1.00 91.25 96 SER A CA 1
ATOM 749 C C . SER A 1 96 ? 13.527 -4.672 -12.802 1.00 91.25 96 SER A C 1
ATOM 751 O O . SER A 1 96 ? 13.902 -5.831 -12.616 1.00 91.25 96 SER A O 1
ATOM 753 N N . ILE A 1 97 ? 12.274 -4.371 -13.146 1.00 90.12 97 ILE A N 1
ATOM 754 C CA . ILE A 1 97 ? 11.225 -5.355 -13.416 1.00 90.12 97 ILE A CA 1
ATOM 755 C C . ILE A 1 97 ? 10.895 -5.324 -14.909 1.00 90.12 97 ILE A C 1
ATOM 757 O O . ILE A 1 97 ? 10.292 -4.362 -15.382 1.00 90.12 97 ILE A O 1
ATOM 761 N N . PRO A 1 98 ? 11.243 -6.382 -15.660 1.00 83.00 98 PRO A N 1
ATOM 762 C CA . PRO A 1 98 ? 10.736 -6.556 -17.013 1.00 83.00 98 PRO A CA 1
ATOM 763 C C . PRO A 1 98 ? 9.204 -6.616 -16.998 1.00 83.00 98 PRO A C 1
ATOM 765 O O . PRO A 1 98 ? 8.645 -7.358 -16.190 1.00 83.00 98 PRO A O 1
ATOM 768 N N . CYS A 1 99 ? 8.551 -5.872 -17.897 1.00 87.06 99 CYS A N 1
ATOM 769 C CA . CYS A 1 99 ? 7.087 -5.813 -18.001 1.00 87.06 99 CYS A CA 1
ATOM 770 C C . CYS A 1 99 ? 6.421 -5.373 -16.685 1.00 87.06 99 CYS A C 1
ATOM 772 O O . CYS A 1 99 ? 5.571 -6.076 -16.156 1.00 87.06 99 CYS A O 1
ATOM 774 N N . LEU A 1 100 ? 6.875 -4.258 -16.102 1.00 93.00 100 LEU A N 1
ATOM 775 C CA . LEU A 1 100 ? 6.139 -3.614 -15.016 1.00 93.00 100 LEU A CA 1
ATOM 776 C C . LEU A 1 100 ? 4.933 -2.883 -15.606 1.00 93.00 100 LEU A C 1
ATOM 778 O O . LEU A 1 100 ? 5.121 -1.888 -16.295 1.00 93.00 100 LEU A O 1
ATOM 782 N N . ASP A 1 101 ? 3.728 -3.347 -15.299 1.00 92.25 101 ASP A N 1
ATOM 783 C CA . ASP A 1 101 ? 2.487 -2.737 -15.788 1.00 92.25 101 ASP A CA 1
ATOM 784 C C . ASP A 1 101 ? 1.843 -1.862 -14.725 1.00 92.25 101 ASP A C 1
ATOM 786 O O . ASP A 1 101 ? 1.250 -0.845 -15.046 1.00 92.25 101 ASP A O 1
ATOM 790 N N . LEU A 1 102 ? 1.981 -2.226 -13.448 1.00 93.31 102 LEU A N 1
ATOM 791 C CA . LEU A 1 102 ? 1.354 -1.508 -12.344 1.00 93.31 102 LEU A CA 1
ATOM 792 C C . LEU A 1 102 ? 2.334 -1.293 -11.195 1.00 93.31 102 LEU A C 1
ATOM 794 O O . LEU A 1 102 ? 2.899 -2.243 -10.648 1.00 93.31 102 LEU A O 1
ATOM 798 N N . TRP A 1 103 ? 2.462 -0.042 -10.763 1.00 95.94 103 TRP A N 1
ATOM 799 C CA . TRP A 1 103 ? 3.185 0.337 -9.555 1.00 95.94 103 TRP A CA 1
ATOM 800 C C . TRP A 1 103 ? 2.212 0.919 -8.522 1.00 95.94 103 TRP A C 1
ATOM 802 O O . TRP A 1 103 ? 1.458 1.854 -8.797 1.00 95.94 103 TRP A O 1
ATOM 812 N N . ILE A 1 104 ? 2.193 0.337 -7.324 1.00 96.19 104 ILE A N 1
ATOM 813 C CA . ILE A 1 104 ? 1.245 0.673 -6.257 1.00 96.19 104 ILE A CA 1
ATOM 814 C C . ILE A 1 104 ? 1.975 1.400 -5.128 1.00 96.19 104 ILE A C 1
ATOM 816 O O . ILE A 1 104 ? 2.896 0.846 -4.538 1.00 96.19 104 ILE A O 1
ATOM 820 N N . LEU A 1 105 ? 1.522 2.595 -4.753 1.00 96.12 105 LEU A N 1
ATOM 821 C CA . LEU A 1 105 ? 2.004 3.291 -3.556 1.00 96.12 105 LEU A CA 1
ATOM 822 C C . LEU A 1 105 ? 0.998 3.137 -2.415 1.00 96.12 105 LEU A C 1
ATOM 824 O O . LEU A 1 105 ? -0.095 3.699 -2.480 1.00 96.12 105 LEU A O 1
ATOM 828 N N . ALA A 1 106 ? 1.379 2.441 -1.347 1.00 96.81 106 ALA A N 1
ATOM 829 C CA . ALA A 1 106 ? 0.625 2.390 -0.099 1.00 96.81 106 ALA A CA 1
ATOM 830 C C 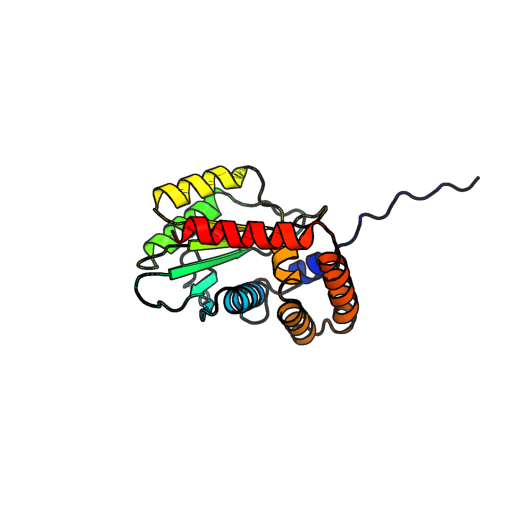. ALA A 1 106 ? 1.232 3.342 0.939 1.00 96.81 106 ALA A C 1
ATOM 832 O O . ALA A 1 106 ? 2.406 3.219 1.279 1.00 96.81 106 ALA A O 1
ATOM 833 N N . ALA A 1 107 ? 0.445 4.283 1.467 1.00 95.56 107 ALA A N 1
ATOM 834 C CA . ALA A 1 107 ? 0.935 5.302 2.397 1.00 95.56 107 ALA A CA 1
ATOM 835 C C . ALA A 1 107 ? -0.017 5.537 3.578 1.00 95.56 107 ALA A C 1
ATOM 837 O O . ALA A 1 107 ? -1.221 5.711 3.408 1.00 95.56 107 ALA A O 1
ATOM 838 N N . THR A 1 108 ? 0.521 5.635 4.799 1.00 95.31 108 THR A N 1
ATOM 839 C CA . THR A 1 108 ? -0.273 5.918 6.022 1.00 95.31 108 THR A CA 1
ATOM 840 C C . THR A 1 108 ? -0.567 7.414 6.250 1.00 95.31 108 THR A C 1
ATOM 842 O O . THR A 1 108 ? -0.953 7.837 7.352 1.00 95.31 108 THR A O 1
ATOM 845 N N . ILE A 1 109 ? -0.391 8.229 5.211 1.00 92.88 109 ILE A N 1
ATOM 846 C CA . ILE A 1 109 ? -0.755 9.650 5.128 1.00 92.88 109 ILE A CA 1
ATOM 847 C C . ILE A 1 109 ? -1.397 9.924 3.769 1.00 92.88 109 ILE A C 1
ATOM 849 O O . ILE A 1 109 ? -1.280 9.103 2.863 1.00 92.88 109 ILE A O 1
ATOM 853 N N . GLU A 1 110 ? -2.049 11.078 3.644 1.00 91.62 110 GLU A N 1
ATOM 854 C CA . GLU A 1 110 ? -2.700 11.496 2.404 1.00 91.62 110 GLU A CA 1
ATOM 855 C C . GLU A 1 110 ? -1.637 11.890 1.378 1.00 91.62 110 GLU A C 1
ATOM 857 O O . GLU A 1 110 ? -0.717 12.660 1.684 1.00 91.62 110 GLU A O 1
ATOM 862 N N . VAL A 1 111 ? -1.769 11.366 0.161 1.00 87.75 111 VAL A N 1
ATOM 863 C CA . VAL A 1 111 ? -0.919 11.750 -0.966 1.00 87.75 111 VAL A CA 1
ATOM 864 C C . VAL A 1 111 ? -1.607 12.930 -1.647 1.00 87.75 111 VAL A C 1
ATOM 866 O O . VAL A 1 111 ? -2.553 12.757 -2.407 1.00 87.75 111 VAL A O 1
ATOM 869 N N . GLY A 1 112 ? -1.180 14.146 -1.296 1.00 82.81 112 GLY A N 1
ATOM 870 C CA . GLY A 1 112 ? -1.751 15.389 -1.829 1.00 82.81 112 GLY A CA 1
ATOM 871 C C . GLY A 1 112 ? -1.465 15.618 -3.322 1.00 82.81 112 GLY A C 1
ATOM 872 O O . GLY A 1 112 ? -1.039 14.715 -4.038 1.00 82.81 112 GLY A O 1
ATOM 873 N N . ASP A 1 113 ? -1.638 16.862 -3.780 1.00 77.44 113 ASP A N 1
ATOM 874 C CA . ASP A 1 113 ? -1.574 17.281 -5.198 1.00 77.44 113 ASP A CA 1
ATOM 875 C C . ASP A 1 113 ? -0.308 16.844 -5.964 1.00 77.44 113 ASP A C 1
ATOM 877 O O . ASP A 1 113 ? -0.304 16.753 -7.192 1.00 77.44 113 ASP A O 1
ATOM 881 N N . SER A 1 114 ? 0.768 16.527 -5.247 1.00 75.25 114 SER A N 1
ATOM 882 C CA . SER A 1 114 ? 1.990 15.929 -5.784 1.00 75.25 114 SER A CA 1
ATOM 883 C C . SER A 1 114 ? 1.783 14.613 -6.542 1.00 75.25 114 SER A C 1
ATOM 885 O O . SER A 1 114 ? 2.629 14.251 -7.364 1.00 75.25 114 SER A O 1
ATOM 887 N N . VAL A 1 115 ? 0.664 13.918 -6.310 1.00 85.25 115 VAL A N 1
ATOM 888 C CA . VAL A 1 115 ? 0.299 12.680 -7.011 1.00 85.25 115 VAL A CA 1
ATOM 889 C C . VAL A 1 115 ? 0.270 12.849 -8.529 1.00 85.25 115 VAL A C 1
ATOM 891 O O . VAL A 1 115 ? 0.672 11.941 -9.247 1.00 85.25 115 VAL A O 1
ATOM 894 N N . GLU A 1 116 ? -0.127 14.019 -9.034 1.00 87.50 116 GLU A N 1
ATOM 895 C CA . GLU A 1 116 ? -0.274 14.247 -10.476 1.00 87.50 116 GLU A CA 1
ATOM 896 C C . GLU A 1 116 ? 1.064 14.222 -11.216 1.00 87.50 116 GLU A C 1
ATOM 898 O O . GLU A 1 116 ? 1.151 13.760 -12.352 1.00 87.50 116 GLU A O 1
ATOM 903 N N . ASN A 1 117 ? 2.142 14.665 -10.566 1.00 88.62 117 ASN A N 1
ATOM 904 C CA . ASN A 1 117 ? 3.477 14.561 -11.151 1.00 88.62 117 ASN A CA 1
ATOM 905 C C . ASN A 1 117 ? 3.933 13.101 -11.229 1.00 88.62 117 ASN A C 1
ATOM 907 O O . ASN A 1 117 ? 4.544 12.701 -12.219 1.00 88.62 117 ASN A O 1
ATOM 911 N N . LEU A 1 118 ? 3.614 12.307 -10.204 1.00 92.31 118 LEU A N 1
ATOM 912 C CA . LEU A 1 118 ? 3.927 10.882 -10.179 1.00 92.31 118 LEU A CA 1
ATOM 913 C C . LEU A 1 118 ? 3.100 10.115 -11.221 1.00 92.31 118 LEU A C 1
ATOM 915 O O . LEU A 1 118 ? 3.660 9.279 -11.921 1.00 92.31 118 LEU A O 1
ATOM 919 N N . ARG A 1 119 ? 1.813 10.461 -11.395 1.00 92.19 119 ARG A N 1
ATOM 920 C CA . ARG A 1 119 ? 0.946 9.916 -12.457 1.00 92.19 119 ARG A CA 1
ATOM 921 C C . ARG A 1 119 ? 1.528 10.159 -13.840 1.00 92.19 119 ARG A C 1
ATOM 923 O O . ARG A 1 119 ? 1.753 9.205 -14.569 1.00 92.19 119 ARG A O 1
ATOM 930 N N . ARG A 1 120 ? 1.884 11.407 -14.160 1.00 92.12 120 ARG A N 1
ATOM 931 C CA . ARG A 1 120 ? 2.515 11.745 -15.450 1.00 92.12 120 ARG A CA 1
ATOM 932 C C . ARG A 1 120 ? 3.812 10.979 -15.690 1.00 92.12 120 ARG A C 1
ATOM 934 O O . ARG A 1 120 ? 4.113 10.615 -16.822 1.00 92.12 120 ARG A O 1
ATOM 941 N N . GLN A 1 121 ? 4.603 10.764 -14.639 1.00 94.25 121 GLN A N 1
ATOM 942 C CA . GLN A 1 121 ? 5.841 9.997 -14.742 1.00 94.25 121 GLN A CA 1
ATOM 943 C C . GLN A 1 121 ? 5.572 8.512 -15.011 1.00 94.25 121 GLN A C 1
ATOM 945 O O . GLN A 1 121 ? 6.296 7.916 -15.804 1.00 94.25 121 GLN A O 1
ATOM 950 N N . ALA A 1 122 ? 4.554 7.934 -14.372 1.00 94.69 122 ALA A N 1
ATOM 951 C CA . ALA A 1 122 ? 4.130 6.555 -14.593 1.00 94.69 122 ALA A CA 1
ATOM 952 C C . ALA A 1 122 ? 3.587 6.369 -16.018 1.00 94.69 122 ALA A C 1
ATOM 954 O O . ALA A 1 122 ? 4.097 5.530 -16.758 1.00 94.69 122 ALA A O 1
ATOM 955 N N . GLU A 1 123 ? 2.694 7.260 -16.457 1.00 94.00 123 GLU A N 1
ATOM 956 C CA . GLU A 1 123 ? 2.161 7.294 -17.825 1.00 94.00 123 GLU A CA 1
ATOM 957 C C . GLU A 1 123 ? 3.274 7.383 -18.878 1.00 94.00 123 GLU A C 1
ATOM 959 O O . GLU A 1 123 ? 3.260 6.651 -19.865 1.00 94.00 123 GLU A O 1
ATOM 964 N N . TYR A 1 124 ? 4.282 8.238 -18.662 1.00 94.88 124 TYR A N 1
ATOM 965 C CA . TYR A 1 124 ? 5.428 8.352 -19.570 1.00 94.88 124 TYR A CA 1
ATOM 966 C C . TYR A 1 124 ? 6.229 7.046 -19.693 1.00 94.88 124 TYR A C 1
ATOM 968 O O . TYR A 1 124 ? 6.804 6.770 -20.746 1.00 94.88 124 TYR A O 1
ATOM 976 N N . LEU A 1 125 ? 6.279 6.252 -18.623 1.00 95.06 125 LEU A N 1
ATOM 977 C CA . LEU A 1 125 ? 6.946 4.951 -18.597 1.00 95.06 125 LEU A CA 1
ATOM 978 C C . LEU A 1 125 ? 6.046 3.813 -19.106 1.00 95.06 125 LEU A C 1
ATOM 980 O O . LEU A 1 125 ? 6.524 2.690 -19.214 1.00 95.06 125 LEU A O 1
ATOM 984 N N . GLY A 1 126 ? 4.776 4.086 -19.427 1.00 93.75 126 GLY A N 1
ATOM 985 C CA . GLY A 1 126 ? 3.797 3.051 -19.767 1.00 93.75 126 GLY A CA 1
ATOM 986 C C . GLY A 1 126 ? 3.437 2.160 -18.576 1.00 93.75 126 GLY A C 1
ATOM 987 O O . GLY A 1 126 ? 3.164 0.983 -18.771 1.00 93.75 126 GLY A O 1
ATOM 988 N N . VAL A 1 127 ? 3.492 2.712 -17.360 1.00 93.69 127 VAL A N 1
ATOM 989 C CA . VAL A 1 127 ? 3.187 2.022 -16.102 1.00 93.69 127 VAL A CA 1
ATOM 990 C C . VAL A 1 127 ? 1.975 2.685 -15.461 1.00 93.69 127 VAL A C 1
ATOM 992 O O . VAL A 1 127 ? 1.940 3.905 -15.299 1.00 93.69 127 VAL A O 1
ATOM 995 N N . ASP A 1 128 ? 1.006 1.896 -15.029 1.00 93.12 128 ASP A N 1
ATOM 996 C CA . ASP A 1 128 ? -0.119 2.376 -14.247 1.00 93.12 128 ASP A CA 1
ATOM 997 C C . ASP A 1 128 ? 0.254 2.683 -12.804 1.00 93.12 128 ASP A C 1
ATOM 999 O O . ASP A 1 128 ? 1.113 2.045 -12.190 1.00 93.12 128 ASP A O 1
ATOM 1003 N N . LEU A 1 129 ? -0.448 3.664 -12.234 1.00 93.25 129 LEU A N 1
ATOM 1004 C CA . LEU A 1 129 ? -0.243 4.111 -10.862 1.00 93.25 129 LEU A CA 1
ATOM 1005 C C . LEU A 1 129 ? -1.517 3.982 -10.030 1.00 93.25 129 LEU A C 1
ATOM 1007 O O . LEU A 1 129 ? -2.478 4.747 -10.197 1.00 93.25 129 LEU A O 1
ATOM 1011 N N . LEU A 1 130 ? -1.458 3.103 -9.031 1.00 93.88 130 LEU A N 1
ATOM 1012 C CA . LEU A 1 130 ? -2.474 3.000 -7.991 1.00 93.88 130 LEU A CA 1
ATOM 1013 C C . LEU A 1 130 ? -1.969 3.594 -6.676 1.00 93.88 130 LEU A C 1
ATOM 1015 O O . LEU A 1 130 ? -0.897 3.246 -6.187 1.00 93.88 130 LEU A O 1
ATOM 1019 N N . ILE A 1 131 ? -2.783 4.452 -6.066 1.00 94.00 131 ILE A N 1
ATOM 1020 C CA . ILE A 1 131 ? -2.478 5.083 -4.782 1.00 94.00 131 ILE A CA 1
ATOM 1021 C C . ILE A 1 131 ? -3.429 4.547 -3.715 1.00 94.00 131 ILE A C 1
ATOM 1023 O O . ILE A 1 131 ? -4.645 4.715 -3.806 1.00 94.00 131 ILE A O 1
ATOM 1027 N N . LEU A 1 132 ? -2.854 3.930 -2.689 1.00 95.44 132 LEU A N 1
ATOM 1028 C CA . LEU A 1 132 ? -3.519 3.452 -1.485 1.00 95.44 132 LEU A CA 1
ATOM 1029 C C . LEU A 1 132 ? -3.094 4.338 -0.309 1.00 95.44 132 LEU A C 1
ATOM 1031 O O . LEU A 1 132 ? -2.259 3.955 0.508 1.00 95.44 132 LEU A O 1
ATOM 1035 N N . ASP A 1 133 ? -3.639 5.550 -0.239 1.00 94.19 133 ASP A N 1
ATOM 1036 C CA . ASP A 1 133 ? -3.309 6.524 0.801 1.00 94.19 133 ASP A CA 1
ATOM 1037 C C . ASP A 1 133 ? -4.305 6.502 1.970 1.00 94.19 133 ASP A C 1
ATOM 1039 O O . ASP A 1 133 ? -5.451 6.060 1.845 1.00 94.19 133 ASP A O 1
ATOM 1043 N N . ALA A 1 134 ? -3.870 6.971 3.136 1.00 94.44 134 ALA A N 1
ATOM 1044 C CA . ALA A 1 134 ? -4.736 7.127 4.298 1.00 94.44 134 ALA A CA 1
ATOM 1045 C C . ALA A 1 134 ? -5.158 8.583 4.480 1.00 94.44 134 ALA A C 1
ATOM 1047 O O . ALA A 1 134 ? -4.395 9.504 4.212 1.00 94.44 134 ALA A O 1
ATOM 1048 N N . ARG A 1 135 ? -6.342 8.813 5.046 1.00 90.38 135 ARG A N 1
ATOM 1049 C CA . ARG A 1 135 ? -6.815 10.160 5.389 1.00 90.38 135 ARG A CA 1
ATOM 1050 C C . ARG A 1 135 ? -7.060 10.281 6.879 1.00 90.38 135 ARG A C 1
ATOM 1052 O O . ARG A 1 135 ? -7.662 9.409 7.491 1.00 90.38 135 ARG A O 1
ATOM 1059 N N . SER A 1 136 ? -6.626 11.400 7.458 1.00 84.62 136 SER A N 1
ATOM 1060 C CA . SER A 1 136 ? -6.891 11.727 8.869 1.00 84.62 136 SER A CA 1
ATOM 1061 C C . SER A 1 136 ? -8.354 12.104 9.126 1.00 84.62 136 SER A C 1
ATOM 1063 O O . SER A 1 136 ? -8.819 12.067 10.263 1.00 84.62 136 SER A O 1
ATOM 1065 N N . LYS A 1 137 ? -9.083 12.489 8.072 1.00 81.88 137 LYS A N 1
ATOM 1066 C CA . LYS A 1 137 ? -10.518 12.777 8.098 1.00 81.88 137 LYS A CA 1
ATOM 1067 C C . LYS A 1 137 ? -11.215 11.969 7.016 1.00 81.88 137 LYS A C 1
ATOM 1069 O O . LYS A 1 137 ? -10.848 12.051 5.846 1.00 81.88 137 LYS A O 1
ATOM 1074 N N . GLY A 1 138 ? -12.268 11.258 7.405 1.00 81.94 138 GLY A N 1
ATOM 1075 C CA . GLY A 1 138 ? -12.924 10.310 6.512 1.00 81.94 138 GLY A CA 1
ATOM 1076 C C . GLY A 1 138 ? -12.018 9.117 6.223 1.00 81.94 138 GLY A C 1
ATOM 1077 O O . GLY A 1 138 ? -11.179 8.764 7.044 1.00 81.94 138 GLY A O 1
ATOM 1078 N N . PHE A 1 139 ? -12.204 8.506 5.057 1.00 83.19 139 PHE A N 1
ATOM 1079 C CA . PHE A 1 139 ? -11.552 7.249 4.709 1.00 83.19 139 PHE A CA 1
ATOM 1080 C C . PHE A 1 139 ? -10.807 7.397 3.385 1.00 83.19 139 PHE A C 1
ATOM 1082 O O . PHE A 1 139 ? -11.416 7.707 2.359 1.00 83.19 139 PHE A O 1
ATOM 1089 N N . GLY A 1 140 ? -9.488 7.222 3.434 1.00 91.94 140 GLY A N 1
ATOM 1090 C CA . GLY A 1 140 ? -8.625 7.104 2.263 1.00 91.94 140 GLY A CA 1
ATOM 1091 C C . GLY A 1 140 ? -8.688 5.707 1.649 1.00 91.94 140 GLY A C 1
ATOM 1092 O O . GLY A 1 140 ? -9.311 4.792 2.201 1.00 91.94 140 GLY A O 1
ATOM 1093 N N . ALA A 1 141 ? -8.033 5.540 0.502 1.00 94.31 141 ALA A N 1
ATOM 1094 C CA . ALA A 1 141 ? -8.016 4.273 -0.223 1.00 94.31 141 ALA A CA 1
ATOM 1095 C C . ALA A 1 141 ? -7.420 3.130 0.618 1.00 94.31 141 ALA A C 1
ATOM 1097 O O . ALA A 1 141 ? -7.963 2.027 0.599 1.00 94.31 141 ALA A O 1
ATOM 1098 N N . LEU A 1 142 ? -6.394 3.398 1.434 1.00 95.88 142 LEU A N 1
ATOM 1099 C CA . LEU A 1 142 ? -5.797 2.403 2.328 1.00 95.88 142 LEU A CA 1
ATOM 1100 C C . LEU A 1 142 ? -6.791 1.897 3.380 1.00 95.88 142 LEU A C 1
ATOM 1102 O O . LEU A 1 142 ? -6.925 0.692 3.569 1.00 95.88 142 LEU A O 1
ATOM 1106 N N . GLN A 1 143 ? -7.532 2.798 4.036 1.00 95.56 143 GLN A N 1
ATOM 1107 C CA . GLN A 1 143 ? -8.528 2.414 5.048 1.00 95.56 143 GLN A CA 1
ATOM 1108 C C . GLN A 1 143 ? -9.676 1.610 4.428 1.00 95.56 143 GLN A C 1
ATOM 1110 O O . GLN A 1 143 ? -10.104 0.611 5.005 1.00 95.56 143 GLN A O 1
ATOM 1115 N N . ILE A 1 144 ? -10.140 1.999 3.234 1.00 95.00 144 ILE A N 1
ATOM 1116 C CA . ILE A 1 144 ? -11.139 1.235 2.470 1.00 95.00 144 ILE A CA 1
ATOM 1117 C C . ILE A 1 144 ? -10.609 -0.166 2.137 1.00 95.00 144 ILE A C 1
ATOM 1119 O O . ILE A 1 144 ? -11.338 -1.148 2.284 1.00 95.00 144 ILE A O 1
ATOM 1123 N N . PHE A 1 145 ? -9.347 -0.271 1.722 1.00 95.38 145 PHE A N 1
ATOM 1124 C CA . PHE A 1 145 ? -8.730 -1.536 1.338 1.00 95.38 145 PHE A CA 1
ATOM 1125 C C . PHE A 1 145 ? -8.547 -2.478 2.535 1.00 95.38 145 PHE A C 1
ATOM 1127 O O . PHE A 1 145 ? -8.935 -3.644 2.468 1.00 95.38 145 PHE A O 1
ATOM 1134 N N . CYS A 1 146 ? -8.093 -1.954 3.676 1.00 96.81 146 CYS A N 1
ATOM 1135 C CA . CYS A 1 146 ? -8.077 -2.673 4.950 1.00 96.81 146 CYS A CA 1
ATOM 1136 C C . CYS A 1 146 ? -9.481 -3.148 5.356 1.00 96.81 146 CYS A C 1
ATOM 1138 O O . CYS A 1 146 ? -9.669 -4.309 5.714 1.00 96.81 146 CYS A O 1
ATOM 1140 N N . ALA A 1 147 ? -10.488 -2.275 5.255 1.00 96.12 147 ALA A N 1
ATOM 1141 C CA . ALA A 1 147 ? -11.862 -2.615 5.610 1.00 96.12 147 ALA A CA 1
ATOM 1142 C C . ALA A 1 147 ? -12.506 -3.635 4.655 1.00 96.12 147 ALA A C 1
ATOM 1144 O O . ALA A 1 147 ? -13.443 -4.337 5.035 1.00 96.12 147 ALA A O 1
ATOM 1145 N N . ARG A 1 148 ? -12.004 -3.756 3.421 1.00 95.81 148 ARG A N 1
ATOM 1146 C CA . ARG A 1 148 ? -12.427 -4.798 2.479 1.00 95.81 148 ARG A CA 1
ATOM 1147 C C . ARG A 1 148 ? -11.938 -6.189 2.890 1.00 95.81 148 ARG A C 1
ATOM 1149 O O . ARG A 1 148 ? -12.673 -7.151 2.666 1.00 95.81 148 ARG A O 1
ATOM 1156 N N . TYR A 1 149 ? -10.765 -6.285 3.514 1.00 96.56 149 TYR A N 1
ATOM 1157 C CA . TYR A 1 149 ? -10.142 -7.544 3.938 1.00 96.56 149 TYR A CA 1
ATOM 1158 C C . TYR A 1 149 ? -9.868 -7.557 5.454 1.00 96.56 149 TYR A C 1
ATOM 1160 O O . TYR A 1 149 ? -8.711 -7.618 5.880 1.00 96.56 149 TYR A O 1
ATOM 1168 N N . PRO A 1 150 ? -10.921 -7.527 6.298 1.00 95.81 150 PRO A N 1
ATOM 1169 C CA . PRO A 1 150 ? -10.776 -7.424 7.752 1.00 95.81 150 PRO A CA 1
ATOM 1170 C C . PRO A 1 150 ? -9.938 -8.554 8.353 1.00 95.81 150 PRO A C 1
ATOM 1172 O O . PRO A 1 150 ? -9.175 -8.324 9.285 1.00 95.81 150 PRO A O 1
ATOM 1175 N N . THR A 1 151 ? -10.046 -9.765 7.801 1.00 95.81 151 THR A N 1
ATOM 1176 C CA . THR A 1 151 ? -9.324 -10.950 8.281 1.00 95.81 151 THR A CA 1
ATOM 1177 C C . THR A 1 151 ? -7.811 -10.763 8.219 1.00 95.81 151 THR A C 1
ATOM 1179 O O . THR A 1 151 ? -7.122 -11.116 9.175 1.00 95.81 151 THR A O 1
ATOM 1182 N N . VAL A 1 152 ? -7.306 -10.143 7.146 1.00 97.06 152 VAL A N 1
ATOM 1183 C CA . VAL A 1 152 ? -5.882 -9.815 6.987 1.00 97.06 152 VAL A CA 1
ATOM 1184 C C . VAL A 1 152 ? -5.446 -8.857 8.091 1.00 97.06 152 VAL A C 1
ATOM 1186 O O . VAL A 1 152 ? -4.496 -9.137 8.815 1.00 97.06 152 VAL A O 1
ATOM 1189 N N . VAL A 1 153 ? -6.190 -7.768 8.297 1.00 96.56 153 VAL A N 1
ATOM 1190 C CA . VAL A 1 153 ? -5.860 -6.769 9.325 1.00 96.56 153 VAL A CA 1
ATOM 1191 C C . VAL A 1 153 ? -5.858 -7.388 10.724 1.00 96.56 153 VAL A C 1
ATOM 1193 O O . VAL A 1 153 ? -4.923 -7.175 11.495 1.00 96.56 153 VAL A O 1
ATOM 1196 N N . THR A 1 154 ? -6.869 -8.197 11.054 1.00 93.88 154 THR A N 1
ATOM 1197 C CA . THR A 1 154 ? -6.958 -8.839 12.373 1.00 93.88 154 THR A CA 1
ATOM 1198 C C . THR A 1 154 ? -5.832 -9.842 12.619 1.00 93.88 154 THR A C 1
ATOM 1200 O O . THR A 1 154 ? -5.349 -9.931 13.747 1.00 93.88 154 THR A O 1
ATOM 1203 N N . ALA A 1 155 ? -5.354 -10.541 11.583 1.00 93.81 155 ALA A N 1
ATOM 1204 C CA . ALA A 1 155 ? -4.197 -11.424 11.704 1.00 93.81 155 ALA A CA 1
ATOM 1205 C C . ALA A 1 155 ? -2.928 -10.629 12.060 1.00 93.81 155 ALA A C 1
ATOM 1207 O O . ALA A 1 155 ? -2.205 -11.008 12.980 1.00 93.81 155 ALA A O 1
ATOM 1208 N N . PHE A 1 156 ? -2.710 -9.470 11.427 1.00 95.25 156 PHE A N 1
ATOM 1209 C CA . PHE A 1 156 ? -1.587 -8.586 11.766 1.00 95.25 156 PHE A CA 1
ATOM 1210 C C . PHE A 1 156 ? -1.688 -8.005 13.178 1.00 95.25 156 PHE A C 1
ATOM 1212 O O . PHE A 1 156 ? -0.661 -7.870 13.846 1.00 95.25 156 PHE A O 1
ATOM 1219 N N . CYS A 1 157 ? -2.896 -7.700 13.664 1.00 92.00 157 CYS A N 1
ATOM 1220 C CA . CYS A 1 157 ? -3.092 -7.265 15.051 1.00 92.00 157 CYS A CA 1
ATOM 1221 C C . CYS A 1 157 ? -2.631 -8.353 16.033 1.00 92.00 157 CYS A C 1
ATOM 1223 O O . CYS A 1 157 ? -1.864 -8.082 16.956 1.00 92.00 157 CYS A O 1
ATOM 1225 N N . GLN A 1 158 ? -3.031 -9.604 15.790 1.00 88.81 158 GLN A N 1
ATOM 1226 C CA . GLN A 1 158 ? -2.646 -10.753 16.614 1.00 88.81 158 GLN A CA 1
ATOM 1227 C C . GLN A 1 158 ? -1.133 -11.004 16.571 1.00 88.81 158 GLN A C 1
ATOM 1229 O O . GLN A 1 158 ? -0.505 -11.160 17.618 1.00 88.81 158 GLN A O 1
ATOM 1234 N N . SER A 1 159 ? -0.522 -10.985 15.382 1.00 88.38 159 SER A N 1
ATOM 1235 C CA . SER A 1 159 ? 0.925 -11.187 15.214 1.00 88.38 159 SER A CA 1
ATOM 1236 C C . SER A 1 159 ? 1.779 -10.095 15.861 1.00 88.38 159 SER A C 1
ATOM 1238 O O . SER A 1 159 ? 2.914 -10.366 16.249 1.00 88.38 159 SER A O 1
ATOM 1240 N N . ASN A 1 160 ? 1.243 -8.882 16.017 1.00 86.62 160 ASN A N 1
ATOM 1241 C CA . ASN A 1 160 ? 1.916 -7.775 16.700 1.00 86.62 160 ASN A CA 1
ATOM 1242 C C . ASN A 1 160 ? 1.591 -7.705 18.207 1.00 86.62 160 ASN A C 1
ATOM 1244 O O . ASN A 1 160 ? 1.999 -6.761 18.875 1.00 86.62 160 ASN A O 1
ATOM 1248 N N . ASN A 1 161 ? 0.915 -8.719 18.766 1.00 83.69 161 ASN A N 1
ATOM 1249 C CA . ASN A 1 161 ? 0.452 -8.773 20.161 1.00 83.69 161 ASN A CA 1
ATOM 1250 C C . ASN A 1 161 ? -0.514 -7.639 20.556 1.00 83.69 161 ASN A C 1
ATOM 1252 O O . ASN A 1 161 ? -0.692 -7.350 21.739 1.00 83.69 161 ASN A O 1
ATOM 1256 N N . GLU A 1 162 ? -1.201 -7.043 19.584 1.00 81.00 162 GLU A N 1
ATOM 1257 C CA . GLU A 1 162 ? -2.186 -5.974 19.768 1.00 81.00 162 GLU A CA 1
ATOM 1258 C C . GLU A 1 162 ? -3.599 -6.558 19.974 1.00 81.00 162 GLU A C 1
ATOM 1260 O O . GLU A 1 162 ? -4.590 -6.126 19.380 1.00 81.00 162 GLU A O 1
ATOM 1265 N N . PHE A 1 163 ? -3.713 -7.586 20.823 1.00 71.81 163 PHE A N 1
ATOM 1266 C CA . PHE A 1 163 ? -4.974 -8.306 21.060 1.00 71.81 163 PHE A CA 1
ATOM 1267 C C . PHE A 1 163 ? -6.070 -7.396 21.622 1.00 71.81 163 PHE A C 1
ATOM 1269 O O . PHE A 1 163 ? -7.216 -7.476 21.193 1.00 71.81 163 PHE A O 1
ATOM 1276 N N . ALA A 1 164 ? -5.708 -6.494 22.539 1.00 68.38 164 ALA A N 1
ATOM 1277 C CA . ALA A 1 164 ? -6.646 -5.542 23.132 1.00 68.38 164 ALA A CA 1
ATOM 1278 C C . ALA A 1 164 ? -7.181 -4.528 22.106 1.00 68.38 164 ALA A C 1
ATOM 1280 O O . ALA A 1 164 ? -8.330 -4.114 22.201 1.00 68.38 164 ALA A O 1
ATOM 1281 N N . ALA A 1 165 ? -6.370 -4.162 21.109 1.00 78.94 165 ALA A N 1
ATOM 1282 C CA . ALA A 1 165 ? -6.791 -3.279 20.025 1.00 78.94 165 ALA A CA 1
ATOM 1283 C C . ALA A 1 165 ? -7.545 -4.030 18.913 1.00 78.94 165 ALA A C 1
ATOM 1285 O O . ALA A 1 165 ? -8.227 -3.402 18.111 1.00 78.94 165 ALA A O 1
ATOM 1286 N N . THR A 1 166 ? -7.447 -5.364 18.854 1.00 87.19 166 THR A N 1
ATOM 1287 C CA . THR A 1 166 ? -8.036 -6.163 17.767 1.00 87.19 166 THR A CA 1
ATOM 1288 C C . THR A 1 166 ? -9.558 -6.020 17.716 1.00 87.19 166 THR A C 1
ATOM 1290 O O . THR A 1 166 ? -10.109 -5.862 16.630 1.00 87.19 166 THR A O 1
ATOM 1293 N N . GLU A 1 167 ? -10.235 -6.041 18.868 1.00 88.94 167 GLU A N 1
ATOM 1294 C CA . GLU A 1 167 ? -11.694 -5.870 18.939 1.00 88.94 167 GLU A CA 1
ATOM 1295 C C . GLU A 1 167 ? -12.107 -4.450 18.522 1.00 88.94 167 GLU A C 1
ATOM 1297 O O . GLU A 1 167 ? -12.946 -4.295 17.638 1.00 88.94 167 GLU A O 1
ATOM 1302 N N . GLU A 1 168 ? -11.429 -3.420 19.044 1.00 91.69 168 GLU A N 1
ATOM 1303 C CA . GLU A 1 168 ? -11.668 -2.015 18.676 1.00 91.69 168 GLU A CA 1
ATOM 1304 C C . GLU A 1 168 ? -11.469 -1.772 17.167 1.00 91.69 168 GLU A C 1
ATOM 1306 O O . GLU A 1 168 ? -12.277 -1.105 16.518 1.00 91.69 168 GLU A O 1
ATOM 1311 N N . ILE A 1 169 ? -10.407 -2.333 16.581 1.00 93.50 169 ILE A N 1
ATOM 1312 C CA . ILE A 1 169 ? -10.112 -2.219 15.147 1.00 93.50 169 ILE A CA 1
ATOM 1313 C C . ILE A 1 169 ? -11.157 -2.969 14.315 1.00 93.50 169 ILE A C 1
ATOM 1315 O O . ILE A 1 169 ? -11.595 -2.452 13.285 1.00 93.50 169 ILE A O 1
ATOM 1319 N N . ALA A 1 170 ? -11.581 -4.160 14.745 1.00 93.56 170 ALA A N 1
ATOM 1320 C CA . ALA A 1 170 ? -12.602 -4.939 14.050 1.00 93.56 170 ALA A CA 1
ATOM 1321 C C . ALA A 1 170 ? -13.961 -4.222 14.052 1.00 93.56 170 ALA A C 1
ATOM 1323 O O . ALA A 1 170 ? -14.591 -4.104 12.999 1.00 93.56 170 ALA A O 1
ATOM 1324 N N . GLU A 1 171 ? -14.383 -3.676 15.195 1.00 93.38 171 GLU A N 1
ATOM 1325 C CA . GLU A 1 171 ? -15.589 -2.848 15.300 1.00 93.38 171 GLU A CA 1
ATOM 1326 C C . GLU A 1 171 ? -15.488 -1.592 14.426 1.00 93.38 171 GLU A C 1
ATOM 1328 O O . GLU A 1 171 ? -16.444 -1.226 13.734 1.00 93.38 171 GLU A O 1
ATOM 1333 N N . HIS A 1 172 ? -14.317 -0.946 14.406 1.00 93.44 172 HIS A N 1
ATOM 1334 C CA . HIS A 1 172 ? -14.086 0.224 13.567 1.00 93.44 172 HIS A CA 1
ATOM 1335 C C . HIS A 1 172 ? -14.191 -0.106 12.073 1.00 93.44 172 HIS A C 1
ATOM 1337 O O . HIS A 1 172 ? -14.857 0.623 11.337 1.00 93.44 172 HIS A O 1
ATOM 1343 N N . ILE A 1 173 ? -13.590 -1.216 11.630 1.00 94.81 173 ILE A N 1
ATOM 1344 C CA . ILE A 1 173 ? -13.704 -1.714 10.253 1.00 94.81 173 ILE A CA 1
ATOM 1345 C C . ILE A 1 173 ? -15.158 -2.040 9.905 1.00 94.81 173 ILE 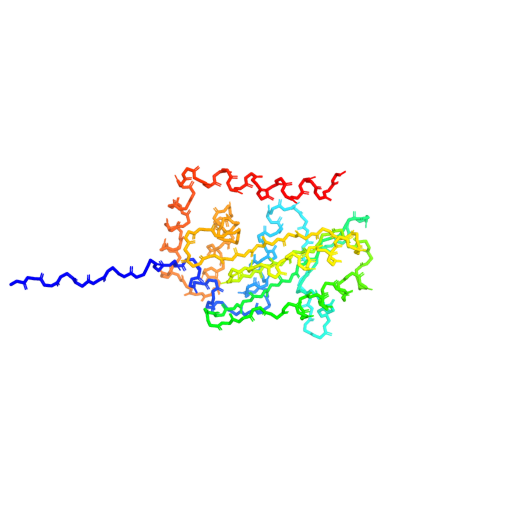A C 1
ATOM 1347 O O . ILE A 1 173 ? -15.613 -1.717 8.809 1.00 94.81 173 ILE A O 1
ATOM 1351 N N . GLU A 1 174 ? -15.914 -2.647 10.814 1.00 94.81 174 GLU A N 1
ATOM 1352 C CA . GLU A 1 174 ? -17.310 -2.979 10.540 1.00 94.81 174 GLU A CA 1
ATOM 1353 C C . GLU A 1 174 ? -18.182 -1.719 10.414 1.00 94.81 174 GLU A C 1
ATOM 1355 O O . GLU A 1 174 ? -18.965 -1.599 9.472 1.00 94.81 174 GLU A O 1
ATOM 1360 N N . SER A 1 175 ? -17.969 -0.717 11.271 1.00 92.31 175 SER A N 1
ATOM 1361 C CA . SER A 1 175 ? -18.600 0.607 11.137 1.00 92.31 175 SER A CA 1
ATOM 1362 C C . SER A 1 175 ? -18.277 1.268 9.788 1.00 92.31 175 SER A C 1
ATOM 1364 O O . SER A 1 175 ? -19.152 1.804 9.103 1.00 92.31 175 SER A O 1
ATOM 1366 N N . LEU A 1 176 ? -17.018 1.154 9.361 1.00 91.69 176 LEU A N 1
ATOM 1367 C CA . LEU A 1 176 ? -16.526 1.561 8.047 1.00 91.69 176 LEU A CA 1
ATOM 1368 C C . LEU A 1 176 ? -17.307 0.893 6.907 1.00 91.69 176 LEU A C 1
ATOM 1370 O O . LEU A 1 176 ? -17.769 1.581 5.997 1.00 91.69 176 LEU A O 1
ATOM 1374 N N . ARG A 1 177 ? -17.500 -0.429 6.976 1.00 94.81 177 ARG A N 1
ATOM 1375 C CA . ARG A 1 177 ? -18.215 -1.227 5.964 1.00 94.81 177 ARG A CA 1
ATOM 1376 C C . ARG A 1 177 ? -19.710 -0.924 5.898 1.00 94.81 177 ARG A C 1
ATOM 1378 O O . ARG A 1 177 ? -20.297 -1.025 4.824 1.00 94.81 177 ARG A O 1
ATOM 1385 N N . GLN A 1 178 ? -20.311 -0.528 7.018 1.00 94.50 178 GLN A N 1
ATOM 1386 C CA . GLN A 1 178 ? -21.720 -0.131 7.103 1.00 94.50 178 GLN A CA 1
ATOM 1387 C C . GLN A 1 178 ? -21.985 1.278 6.555 1.00 94.50 178 GLN A C 1
ATOM 1389 O O . GLN A 1 178 ? -23.138 1.647 6.320 1.00 94.50 178 GLN A O 1
ATOM 1394 N N . SER A 1 179 ? -20.939 2.076 6.321 1.00 92.19 179 SER A N 1
ATOM 1395 C CA . SER A 1 179 ? -21.078 3.382 5.682 1.00 92.19 179 SER A CA 1
ATOM 1396 C C . SER A 1 179 ? -21.666 3.244 4.271 1.00 92.19 179 SER A C 1
ATOM 1398 O O . SER A 1 179 ? -21.146 2.470 3.462 1.00 92.19 179 SER A O 1
ATOM 1400 N N . PRO A 1 180 ? -22.664 4.064 3.884 1.00 92.31 180 PRO A N 1
ATOM 1401 C CA . PRO A 1 180 ? -23.211 4.047 2.524 1.00 92.31 180 PRO A CA 1
ATOM 1402 C C . PRO A 1 180 ? -22.172 4.431 1.456 1.00 92.31 180 PRO A C 1
ATOM 1404 O O . PRO A 1 180 ? -22.377 4.187 0.270 1.00 92.31 180 PRO A O 1
ATOM 1407 N N . LEU A 1 181 ? -21.047 5.030 1.863 1.00 88.75 181 LEU A N 1
ATOM 1408 C CA . LEU A 1 181 ? -19.948 5.403 0.973 1.00 88.75 181 LEU A CA 1
ATOM 1409 C C . LEU A 1 181 ? -18.953 4.263 0.727 1.00 88.75 181 LEU A C 1
ATOM 1411 O O . LEU A 1 181 ? -18.144 4.375 -0.195 1.00 88.75 181 LEU A O 1
ATOM 1415 N N . PHE A 1 182 ? -19.007 3.185 1.515 1.00 92.69 182 PHE A N 1
ATOM 1416 C CA . PHE A 1 182 ? -18.024 2.107 1.464 1.00 92.69 182 PHE A CA 1
ATOM 1417 C C . PHE A 1 182 ? -18.071 1.339 0.144 1.00 92.69 182 PHE A C 1
ATOM 1419 O O . PHE A 1 182 ? -17.084 1.318 -0.587 1.00 92.69 182 PHE A O 1
ATOM 1426 N N . HIS A 1 183 ? -19.223 0.761 -0.207 1.00 92.88 183 HIS A N 1
ATOM 1427 C CA . HIS A 1 183 ? -19.360 -0.008 -1.448 1.00 92.88 183 HIS A CA 1
ATOM 1428 C C . HIS A 1 183 ? -19.012 0.813 -2.703 1.00 92.88 183 HIS A C 1
ATOM 1430 O O . HIS A 1 183 ? -18.206 0.337 -3.502 1.00 92.88 183 HIS A O 1
ATOM 1436 N N . PRO A 1 184 ? -19.494 2.065 -2.863 1.00 92.81 184 PRO A N 1
ATOM 1437 C CA . PRO A 1 184 ? -19.047 2.920 -3.959 1.00 92.81 184 PRO A CA 1
ATOM 1438 C C . PRO A 1 184 ? -17.535 3.186 -3.970 1.00 92.81 184 PRO A C 1
ATOM 1440 O O . PRO A 1 184 ? -16.951 3.313 -5.041 1.00 92.81 184 PRO A O 1
ATOM 1443 N N . ALA A 1 185 ? -16.889 3.307 -2.806 1.00 90.75 185 ALA A N 1
ATOM 1444 C CA . ALA A 1 185 ? -15.443 3.512 -2.730 1.00 90.75 185 ALA A CA 1
ATOM 1445 C C . ALA A 1 185 ? -14.654 2.264 -3.145 1.00 90.75 185 ALA A C 1
ATOM 1447 O O . ALA A 1 185 ? -13.674 2.393 -3.875 1.00 90.75 185 ALA A O 1
ATOM 1448 N N . VAL A 1 186 ? -15.107 1.072 -2.744 1.00 91.19 186 VAL A N 1
ATOM 1449 C CA . VAL A 1 186 ? -14.515 -0.203 -3.179 1.00 91.19 186 VAL A CA 1
ATOM 1450 C C . VAL A 1 186 ? -14.636 -0.371 -4.694 1.00 91.19 186 VAL A C 1
ATOM 1452 O O . VAL A 1 186 ? -13.653 -0.722 -5.341 1.00 91.19 186 VAL A O 1
ATOM 1455 N N . GLU A 1 187 ? -15.799 -0.073 -5.283 1.00 90.94 187 GLU A N 1
ATOM 1456 C CA . GLU A 1 187 ? -15.964 -0.177 -6.739 1.00 90.94 187 GLU A CA 1
ATOM 1457 C C . GLU A 1 187 ? -15.094 0.823 -7.502 1.00 90.94 187 GLU A C 1
ATOM 1459 O O . GLU A 1 187 ? -14.496 0.446 -8.505 1.00 90.94 187 GLU A O 1
ATOM 1464 N N . ARG A 1 188 ? -14.940 2.061 -7.009 1.00 88.38 188 ARG A N 1
ATOM 1465 C CA . ARG A 1 188 ? -13.997 3.022 -7.610 1.00 88.38 188 ARG A CA 1
ATOM 1466 C C . ARG A 1 188 ? -12.560 2.503 -7.586 1.00 88.38 188 ARG A C 1
ATOM 1468 O O . ARG A 1 188 ? -11.864 2.621 -8.587 1.00 88.38 188 ARG A O 1
ATOM 1475 N N . LEU A 1 189 ? -12.136 1.898 -6.475 1.00 85.06 189 LEU A N 1
ATOM 1476 C CA . LEU A 1 189 ? -10.802 1.303 -6.358 1.00 85.06 189 LEU A CA 1
ATOM 1477 C C . LEU A 1 189 ? -10.616 0.115 -7.320 1.00 85.06 189 LEU A C 1
ATOM 1479 O O . LEU A 1 189 ? -9.551 -0.070 -7.904 1.00 85.06 189 LEU A O 1
ATOM 1483 N N . ARG A 1 190 ? -11.668 -0.683 -7.527 1.00 84.06 190 ARG A N 1
ATOM 1484 C CA . ARG A 1 190 ? -11.661 -1.789 -8.494 1.00 84.06 190 ARG A CA 1
ATOM 1485 C C . ARG A 1 190 ? -11.608 -1.290 -9.942 1.00 84.06 190 ARG A C 1
ATOM 1487 O O . ARG A 1 190 ? -10.906 -1.875 -10.764 1.00 84.06 190 ARG A O 1
ATOM 1494 N N . GLN A 1 191 ? -12.337 -0.220 -10.252 1.00 81.31 191 GLN A N 1
ATOM 1495 C CA . GLN A 1 191 ? -12.339 0.406 -11.576 1.00 81.31 191 GLN A CA 1
ATOM 1496 C C . GLN A 1 191 ? -10.979 1.015 -11.909 1.00 81.31 191 GLN A C 1
ATOM 1498 O O . GLN A 1 191 ? -10.490 0.774 -13.004 1.00 81.31 191 GLN A O 1
ATOM 1503 N N . SER A 1 192 ? -10.304 1.653 -10.943 1.00 74.81 192 SER A N 1
ATOM 1504 C CA . SER A 1 192 ? -8.957 2.195 -11.170 1.00 74.81 192 SER A CA 1
ATOM 1505 C C . SER A 1 192 ? -7.905 1.150 -11.552 1.00 74.81 192 SER A C 1
ATOM 1507 O O . SER A 1 192 ? -6.872 1.533 -12.071 1.00 74.81 192 SER A O 1
ATOM 1509 N N . LEU A 1 193 ? -8.144 -0.146 -11.311 1.00 66.94 193 LEU A N 1
ATOM 1510 C CA . LEU A 1 193 ? -7.321 -1.218 -11.887 1.00 66.94 193 LEU A CA 1
ATOM 1511 C C . LEU A 1 193 ? -7.813 -1.698 -13.248 1.00 66.94 193 LEU A C 1
ATOM 1513 O O . LEU A 1 193 ? -7.021 -2.123 -14.075 1.00 66.94 193 LEU A O 1
ATOM 1517 N N . SER A 1 194 ? -9.130 -1.736 -13.444 1.00 64.94 194 SER A N 1
ATOM 1518 C CA . SER A 1 194 ? -9.710 -2.293 -14.670 1.00 64.94 194 SER A CA 1
ATOM 1519 C C . SER A 1 194 ? -9.429 -1.385 -15.865 1.00 64.94 194 SER A C 1
ATOM 1521 O O . SER A 1 194 ? -9.174 -1.896 -16.946 1.00 64.94 194 SER A O 1
ATOM 1523 N N . ASP A 1 195 ? -9.416 -0.071 -15.639 1.00 59.62 195 ASP A N 1
ATOM 1524 C CA . ASP A 1 195 ? -9.048 0.937 -16.640 1.00 59.62 195 ASP A CA 1
ATOM 1525 C C . ASP A 1 195 ? -7.526 0.991 -16.892 1.00 59.62 195 ASP A C 1
ATOM 1527 O O . ASP A 1 195 ? -7.090 1.614 -17.850 1.00 59.62 195 ASP A O 1
ATOM 1531 N N . SER A 1 196 ? -6.734 0.346 -16.029 1.00 50.81 196 SER A N 1
ATOM 1532 C CA . SER A 1 196 ? -5.277 0.193 -16.149 1.00 50.81 196 SER A CA 1
ATOM 1533 C C . SER A 1 196 ? -4.880 -1.110 -16.870 1.00 50.81 196 SER A C 1
ATOM 1535 O O . SER A 1 196 ? -3.838 -1.217 -17.495 1.00 50.81 196 SER A O 1
ATOM 1537 N N . ILE A 1 197 ? -5.726 -2.143 -16.831 1.00 48.19 197 ILE A N 1
ATOM 1538 C CA . ILE A 1 197 ? -5.414 -3.468 -17.408 1.00 48.19 197 ILE A CA 1
ATOM 1539 C C . ILE A 1 197 ? -6.025 -3.652 -18.822 1.00 48.19 197 ILE A C 1
ATOM 1541 O O . ILE A 1 197 ? -5.795 -4.679 -19.466 1.00 48.19 197 ILE A O 1
ATOM 1545 N N . LEU A 1 198 ? -6.790 -2.677 -19.334 1.00 34.81 198 LEU A N 1
ATOM 1546 C CA . LEU A 1 198 ? -7.499 -2.721 -20.628 1.00 34.81 198 LEU A CA 1
ATOM 1547 C C . LEU A 1 198 ? -7.215 -1.488 -21.489 1.00 34.81 198 LEU A C 1
ATOM 1549 O O . LEU A 1 198 ? -7.228 -1.653 -22.732 1.00 34.81 198 LEU A O 1
#

Foldseek 3Di:
DDDDDDDDQPDQLLLVVLLPADQADCLGQLVLVQVLVCVVPVFHKDAADVVGQQLARIKTDDPDLEIETEHEERDDPPDDDDLVSNLSSLVSCLVPDHNALEYEYAYSADDPPSVVVSQVSCVVSNHAYHYQYAYSPDGGNVLLSCLVCVVSSLVSCVVVVVPVSSVVNSVSSVVLCPDPVNVVSVVVSVVSVVVSVD